Protein AF-A0A2D9T0Y5-F1 (afdb_monomer_lite)

Structure (mmCIF, N/CA/C/O backbone):
data_AF-A0A2D9T0Y5-F1
#
_entry.id   AF-A0A2D9T0Y5-F1
#
loop_
_atom_site.group_PDB
_atom_site.id
_atom_site.type_symbol
_atom_site.label_atom_id
_atom_site.label_alt_id
_atom_site.label_comp_id
_atom_site.label_asym_id
_atom_site.label_entity_id
_atom_site.label_seq_id
_atom_site.pdbx_PDB_ins_code
_atom_site.Cartn_x
_atom_site.Cartn_y
_atom_site.Cartn_z
_atom_site.occupancy
_atom_site.B_iso_or_equiv
_atom_site.auth_seq_id
_atom_site.auth_comp_id
_atom_site.auth_asym_id
_atom_site.auth_atom_id
_atom_site.pdbx_PDB_model_num
ATOM 1 N N . MET A 1 1 ? 13.802 14.127 -59.643 1.00 55.94 1 MET A N 1
ATOM 2 C CA . MET A 1 1 ? 12.695 13.657 -58.767 1.00 55.94 1 MET A CA 1
ATOM 3 C C . MET A 1 1 ? 13.030 12.382 -57.963 1.00 55.94 1 MET A C 1
ATOM 5 O O . MET A 1 1 ? 12.116 11.800 -57.394 1.00 55.94 1 MET A O 1
ATOM 9 N N . SER A 1 2 ? 14.302 11.966 -57.838 1.00 62.28 2 SER A N 1
ATOM 10 C CA . SER A 1 2 ? 14.667 10.660 -57.241 1.00 62.28 2 SER A CA 1
ATOM 11 C C . SER A 1 2 ? 15.053 10.717 -55.747 1.00 62.28 2 SER A C 1
ATOM 13 O O . SER A 1 2 ? 14.721 9.820 -54.982 1.00 62.28 2 SER A O 1
ATOM 15 N N . GLU A 1 3 ? 15.666 11.806 -55.277 1.00 59.91 3 GLU A N 1
ATOM 16 C CA . GLU A 1 3 ? 16.307 11.838 -53.945 1.00 59.91 3 GLU A CA 1
ATOM 17 C C . GLU A 1 3 ? 15.338 12.060 -52.770 1.00 59.91 3 GLU A C 1
ATOM 19 O O . GLU A 1 3 ? 15.536 11.526 -51.682 1.00 59.91 3 GLU A O 1
ATOM 24 N N . ARG A 1 4 ? 14.227 12.779 -52.986 1.00 59.44 4 ARG A N 1
ATOM 25 C CA . ARG A 1 4 ? 13.228 13.039 -51.930 1.00 59.44 4 ARG A CA 1
ATOM 26 C C . ARG A 1 4 ? 12.434 11.793 -51.522 1.00 59.44 4 ARG A C 1
ATOM 28 O O . ARG A 1 4 ? 11.930 11.737 -50.406 1.00 59.44 4 ARG A O 1
ATOM 35 N N . ARG A 1 5 ? 12.321 10.796 -52.409 1.00 63.25 5 ARG A N 1
ATOM 36 C CA . ARG A 1 5 ? 11.612 9.539 -52.116 1.00 63.25 5 ARG A CA 1
ATOM 37 C C . ARG A 1 5 ? 12.454 8.602 -51.250 1.00 63.25 5 ARG A C 1
ATOM 39 O O . ARG A 1 5 ? 11.911 7.983 -50.348 1.00 63.25 5 ARG A O 1
ATOM 46 N N . LEU A 1 6 ? 13.773 8.578 -51.457 1.00 65.88 6 LEU A N 1
ATOM 47 C CA . LEU A 1 6 ? 14.698 7.764 -50.661 1.00 65.88 6 LEU A CA 1
ATOM 48 C C . LEU A 1 6 ? 14.767 8.228 -49.197 1.00 65.88 6 LEU A C 1
ATOM 50 O O . LEU A 1 6 ? 14.724 7.396 -48.295 1.00 65.88 6 LEU A O 1
ATOM 54 N N . PHE A 1 7 ? 14.776 9.543 -48.950 1.00 66.38 7 PHE A N 1
ATOM 55 C CA . PHE A 1 7 ? 14.768 10.086 -47.585 1.00 66.38 7 PHE A CA 1
ATOM 56 C C . PHE A 1 7 ? 13.463 9.805 -46.827 1.00 66.38 7 PHE A C 1
ATOM 58 O O . PHE A 1 7 ? 13.503 9.438 -45.655 1.00 66.38 7 PHE A O 1
ATOM 65 N N . ALA A 1 8 ? 12.308 9.932 -47.489 1.00 66.50 8 ALA A N 1
ATOM 66 C CA . ALA A 1 8 ? 11.016 9.660 -46.860 1.00 66.50 8 ALA A CA 1
ATOM 67 C C . ALA A 1 8 ? 10.860 8.176 -46.480 1.00 66.50 8 ALA A C 1
ATOM 69 O O . ALA A 1 8 ? 10.362 7.864 -45.400 1.00 66.50 8 ALA A O 1
ATOM 70 N N . SER A 1 9 ? 11.335 7.261 -47.333 1.00 66.31 9 SER A N 1
ATOM 71 C CA . SER A 1 9 ? 11.306 5.822 -47.055 1.00 66.31 9 SER A CA 1
ATOM 72 C C . SER A 1 9 ? 12.270 5.413 -45.937 1.00 66.31 9 SER A C 1
ATOM 74 O O . SER A 1 9 ? 11.900 4.592 -45.103 1.00 66.31 9 SER A O 1
ATOM 76 N N . ALA A 1 10 ? 13.467 6.007 -45.869 1.00 66.56 10 ALA A N 1
ATOM 77 C CA . ALA A 1 10 ? 14.418 5.741 -44.788 1.00 66.56 10 ALA A CA 1
ATOM 78 C C . ALA A 1 10 ? 13.901 6.231 -43.422 1.00 66.56 10 ALA A C 1
ATOM 80 O O . ALA A 1 10 ? 14.034 5.524 -42.425 1.00 66.56 10 ALA A O 1
ATOM 81 N N . LEU A 1 11 ? 13.252 7.402 -43.381 1.00 63.25 11 LEU A N 1
ATOM 82 C CA . LEU A 1 11 ? 12.662 7.947 -42.155 1.00 63.25 11 LEU A CA 1
ATOM 83 C C . LEU A 1 11 ? 11.462 7.113 -41.676 1.00 63.25 11 LEU A C 1
ATOM 85 O O . LEU A 1 11 ? 11.346 6.839 -40.485 1.00 63.25 11 LEU A O 1
ATOM 89 N N . ALA A 1 12 ? 10.600 6.663 -42.596 1.00 63.44 12 ALA A N 1
ATOM 90 C CA . ALA A 1 12 ? 9.474 5.789 -42.267 1.00 63.44 12 ALA A CA 1
ATOM 91 C C . ALA A 1 12 ? 9.943 4.427 -41.727 1.00 63.44 12 ALA A C 1
ATOM 93 O O . ALA A 1 12 ? 9.392 3.952 -40.738 1.00 63.44 12 ALA A O 1
ATOM 94 N N . LEU A 1 13 ? 10.996 3.840 -42.314 1.00 59.97 13 LEU A N 1
ATOM 95 C CA . LEU A 1 13 ? 11.571 2.579 -41.838 1.00 59.97 13 LEU A CA 1
ATOM 96 C C . LEU A 1 13 ? 12.194 2.732 -40.437 1.00 59.97 13 LEU A C 1
ATOM 98 O O . LEU A 1 13 ? 11.974 1.886 -39.569 1.00 59.97 13 LEU A O 1
ATOM 102 N N . ALA A 1 14 ? 12.909 3.838 -40.193 1.00 59.47 14 ALA A N 1
ATOM 103 C CA . ALA A 1 14 ? 13.484 4.154 -38.885 1.00 59.47 14 ALA A CA 1
ATOM 104 C C . ALA A 1 14 ? 12.403 4.368 -37.809 1.00 59.47 14 ALA A C 1
ATOM 106 O O . ALA A 1 14 ? 12.555 3.869 -36.695 1.00 59.47 14 ALA A O 1
ATOM 107 N N . LEU A 1 15 ? 11.294 5.037 -38.147 1.00 56.03 15 LEU A N 1
ATOM 108 C CA . LEU A 1 15 ? 10.146 5.218 -37.251 1.00 56.03 15 LEU A CA 1
ATOM 109 C C . LEU A 1 15 ? 9.417 3.896 -36.965 1.00 56.03 15 LEU A C 1
ATOM 111 O O . LEU A 1 15 ? 9.044 3.656 -35.823 1.00 56.03 15 LEU A O 1
ATOM 115 N N . THR A 1 16 ? 9.272 3.001 -37.949 1.00 55.12 16 THR A N 1
ATOM 116 C CA . THR A 1 16 ? 8.667 1.678 -37.708 1.00 55.12 16 THR A CA 1
ATOM 117 C C . THR A 1 16 ? 9.556 0.759 -36.871 1.00 55.12 16 THR A C 1
ATOM 119 O O . THR A 1 16 ? 9.038 0.012 -36.049 1.00 55.12 16 THR A O 1
ATOM 122 N N . LEU A 1 17 ? 10.886 0.842 -37.006 1.00 52.16 17 LEU A N 1
ATOM 123 C CA . LEU A 1 17 ? 11.823 0.075 -36.172 1.00 52.16 17 LEU A CA 1
ATOM 124 C C . LEU A 1 17 ? 11.842 0.556 -34.710 1.00 52.16 17 LEU A C 1
ATOM 126 O O . LEU A 1 17 ? 12.048 -0.261 -33.819 1.00 52.16 17 LEU A O 1
ATOM 130 N N . HIS A 1 18 ? 11.541 1.834 -34.446 1.00 51.34 18 HIS A N 1
ATOM 131 C CA . HIS A 1 18 ? 11.391 2.360 -33.080 1.00 51.34 18 HIS A CA 1
ATOM 132 C C . HIS A 1 18 ? 10.094 1.916 -32.382 1.00 51.34 18 HIS A C 1
ATOM 134 O O . HIS A 1 18 ? 9.982 2.070 -31.170 1.00 51.34 18 HIS A O 1
ATOM 140 N N . CYS A 1 19 ? 9.122 1.356 -33.109 1.00 48.25 19 CYS A N 1
ATOM 141 C CA . CYS A 1 19 ? 7.867 0.871 -32.525 1.00 48.25 19 CYS A CA 1
ATOM 142 C C . CYS A 1 19 ? 7.830 -0.650 -32.300 1.00 48.25 19 CYS A C 1
ATOM 144 O O . CYS A 1 19 ? 6.906 -1.130 -31.652 1.00 48.25 19 CYS A O 1
ATOM 146 N N . VAL A 1 20 ? 8.789 -1.416 -32.840 1.00 44.44 20 VAL A N 1
ATOM 147 C CA . VAL A 1 20 ? 8.737 -2.896 -32.841 1.00 44.44 20 VAL A CA 1
ATOM 148 C C . VAL A 1 20 ? 9.584 -3.532 -31.732 1.00 44.44 20 VAL A C 1
ATOM 150 O O . VAL A 1 20 ? 9.384 -4.697 -31.407 1.00 44.44 20 VAL A O 1
ATOM 153 N N . ALA A 1 21 ? 10.456 -2.775 -31.069 1.00 44.62 21 ALA A N 1
ATOM 154 C CA . ALA A 1 21 ? 11.152 -3.240 -29.872 1.00 44.62 21 ALA A CA 1
ATOM 155 C C . ALA A 1 21 ? 10.387 -2.813 -28.607 1.00 44.62 21 ALA A C 1
ATOM 157 O O . ALA A 1 21 ? 10.870 -2.013 -27.812 1.00 44.62 21 ALA A O 1
ATOM 158 N N . TYR A 1 22 ? 9.167 -3.330 -28.427 1.00 47.03 22 TYR A N 1
ATOM 159 C CA . TYR A 1 22 ? 8.611 -3.456 -27.079 1.00 47.03 22 TYR A CA 1
ATOM 160 C C . TYR A 1 22 ? 9.385 -4.596 -26.416 1.00 47.03 22 TYR A C 1
ATOM 162 O O . TYR A 1 22 ? 9.001 -5.761 -26.515 1.00 47.03 22 TYR A O 1
ATOM 170 N N . GLU A 1 23 ? 10.542 -4.280 -25.832 1.00 54.09 23 GLU A N 1
ATOM 171 C CA . GLU A 1 23 ? 11.152 -5.199 -24.878 1.00 54.09 23 GLU A CA 1
ATOM 172 C C . GLU A 1 23 ? 10.122 -5.394 -23.761 1.00 54.09 23 GLU A C 1
ATOM 174 O O . GLU A 1 23 ? 9.588 -4.391 -23.271 1.00 54.09 23 GLU A O 1
ATOM 179 N N . PRO A 1 24 ? 9.751 -6.639 -23.408 1.00 57.19 24 PRO A N 1
ATOM 180 C CA . PRO A 1 24 ? 8.858 -6.860 -22.282 1.00 57.19 24 PRO A CA 1
ATOM 181 C C . PRO A 1 24 ? 9.501 -6.169 -21.081 1.00 57.19 24 PRO A C 1
ATOM 183 O O . PRO A 1 24 ? 10.584 -6.556 -20.668 1.00 57.19 24 PRO A O 1
ATOM 186 N N . GLY A 1 25 ? 8.904 -5.071 -20.610 1.00 67.06 25 GLY A N 1
ATOM 187 C CA . GLY A 1 25 ? 9.460 -4.314 -19.492 1.00 67.06 25 GLY A CA 1
ATOM 188 C C . GLY A 1 25 ? 9.642 -5.222 -18.278 1.00 67.06 25 GLY A C 1
ATOM 189 O O . GLY A 1 25 ? 8.966 -6.244 -18.169 1.00 67.06 25 GLY A O 1
ATOM 190 N N . ILE A 1 26 ? 10.547 -4.857 -17.369 1.00 77.38 26 ILE A N 1
ATOM 191 C CA . ILE A 1 26 ? 10.662 -5.522 -16.065 1.00 77.38 26 ILE A CA 1
ATOM 192 C C . ILE A 1 26 ? 9.267 -5.532 -15.438 1.00 77.38 26 ILE A C 1
ATOM 194 O O . ILE A 1 26 ? 8.643 -4.481 -15.357 1.00 77.38 26 ILE A O 1
ATOM 198 N N . GLU A 1 27 ? 8.762 -6.697 -15.045 1.00 85.50 27 GLU A N 1
ATOM 199 C CA . GLU A 1 27 ? 7.465 -6.843 -14.386 1.00 85.50 27 GLU A CA 1
ATOM 200 C C . GLU A 1 27 ? 7.707 -7.102 -12.901 1.00 85.50 27 GLU A C 1
ATOM 202 O O . GLU A 1 27 ? 8.370 -8.070 -12.543 1.00 85.50 27 GLU A O 1
ATOM 207 N N . VAL A 1 28 ? 7.179 -6.232 -12.044 1.00 84.06 28 VAL A N 1
ATOM 208 C CA . VAL A 1 28 ? 7.303 -6.325 -10.587 1.00 84.06 28 VAL A CA 1
ATOM 209 C C . VAL A 1 28 ? 5.906 -6.502 -10.009 1.00 84.06 28 VAL A C 1
ATOM 211 O O . VAL A 1 28 ? 5.145 -5.529 -9.962 1.00 84.06 28 VAL A O 1
ATOM 214 N N . PRO A 1 29 ? 5.526 -7.723 -9.600 1.00 88.44 29 PRO A N 1
ATOM 215 C CA . PRO A 1 29 ? 4.318 -7.941 -8.825 1.00 88.44 29 PRO A CA 1
ATOM 216 C C . PRO A 1 29 ? 4.353 -7.116 -7.538 1.00 88.44 29 PRO A C 1
ATOM 218 O O . PRO A 1 29 ? 5.358 -7.093 -6.828 1.00 88.44 29 PRO A O 1
ATOM 221 N N . VAL A 1 30 ? 3.253 -6.434 -7.242 1.00 87.00 30 VAL A N 1
ATOM 222 C CA . VAL A 1 30 ? 3.057 -5.684 -6.009 1.00 87.00 30 VAL A CA 1
ATOM 223 C C . VAL A 1 30 ? 1.743 -6.085 -5.377 1.00 87.00 30 VAL A C 1
ATOM 225 O O . VAL A 1 30 ? 0.686 -5.942 -5.988 1.00 87.00 30 VAL A O 1
ATOM 228 N N . THR A 1 31 ? 1.815 -6.543 -4.135 1.00 90.00 31 THR A N 1
ATOM 229 C CA . THR A 1 31 ? 0.655 -6.959 -3.356 1.00 90.00 31 THR A CA 1
ATOM 230 C C . THR A 1 31 ? 0.459 -5.998 -2.188 1.00 90.00 31 THR A C 1
ATOM 232 O O . THR A 1 31 ? 1.338 -5.876 -1.343 1.00 90.00 31 THR A O 1
ATOM 235 N N . VAL A 1 32 ? -0.691 -5.328 -2.099 1.00 88.50 32 VAL A N 1
ATOM 236 C CA . VAL A 1 32 ? -1.107 -4.569 -0.908 1.00 88.50 32 VAL A CA 1
ATOM 237 C C . VAL A 1 32 ? -2.087 -5.426 -0.126 1.00 88.50 32 VAL A C 1
ATOM 239 O O . VAL A 1 32 ? -3.094 -5.857 -0.679 1.00 88.50 32 VAL A O 1
ATOM 242 N N . THR A 1 33 ? -1.820 -5.689 1.149 1.00 90.25 33 THR A N 1
ATOM 243 C CA . THR A 1 33 ? -2.683 -6.551 1.964 1.00 90.25 33 THR A CA 1
ATOM 244 C C . THR A 1 33 ? -2.891 -5.981 3.357 1.00 90.25 33 THR A C 1
ATOM 246 O O . THR A 1 33 ? -1.963 -5.488 4.005 1.00 90.25 33 THR A O 1
ATOM 249 N N . GLY A 1 34 ? -4.130 -6.075 3.833 1.00 87.00 34 GLY A N 1
ATOM 250 C CA . GLY A 1 34 ? -4.438 -5.877 5.244 1.00 87.00 34 GLY A CA 1
ATOM 251 C C . GLY A 1 34 ? -4.030 -7.103 6.055 1.00 87.00 34 GLY A C 1
ATOM 252 O O . GLY A 1 34 ? -4.166 -8.233 5.588 1.00 87.00 34 GLY A O 1
ATOM 253 N N . VAL A 1 35 ? -3.541 -6.902 7.277 1.00 84.94 35 VAL A N 1
ATOM 254 C CA . VAL A 1 35 ? -3.288 -8.000 8.224 1.00 84.94 35 VAL A CA 1
ATOM 255 C C . VAL A 1 35 ? -4.425 -8.039 9.237 1.00 84.94 35 VAL A C 1
ATOM 257 O O . VAL A 1 35 ? -4.391 -7.257 10.186 1.00 84.94 35 VAL A O 1
ATOM 260 N N . ALA A 1 36 ? -5.422 -8.913 9.024 1.00 76.56 36 ALA A N 1
ATOM 261 C CA . ALA A 1 36 ? -6.615 -9.081 9.874 1.00 76.56 36 ALA A CA 1
ATOM 262 C C . ALA A 1 36 ? -6.260 -9.237 11.371 1.00 76.56 36 ALA A C 1
ATOM 264 O O . ALA A 1 36 ? -5.316 -9.970 11.691 1.00 76.56 36 ALA A O 1
ATOM 265 N N . PRO A 1 37 ? -6.996 -8.622 12.320 1.00 67.69 37 PRO A N 1
ATOM 266 C CA . PRO A 1 37 ? -6.724 -8.811 13.734 1.00 67.69 37 PRO A CA 1
ATOM 267 C C . PRO A 1 37 ? -7.435 -10.088 14.193 1.00 67.69 37 PRO A C 1
ATOM 269 O O . PRO A 1 37 ? -8.615 -10.292 13.925 1.00 67.69 37 PRO A O 1
ATOM 272 N N . THR A 1 38 ? -6.750 -10.968 14.917 1.00 63.62 38 THR A N 1
ATOM 273 C CA . THR A 1 38 ? -7.323 -12.289 15.205 1.00 63.62 38 THR A CA 1
ATOM 274 C C . THR A 1 38 ? -8.578 -12.249 16.081 1.00 63.62 38 THR A C 1
ATOM 276 O O . THR A 1 38 ? -9.478 -13.032 15.809 1.00 63.62 38 THR A O 1
ATOM 279 N N . LEU A 1 39 ? -8.682 -11.386 17.106 1.00 63.78 39 LEU A N 1
ATOM 280 C CA . LEU A 1 39 ? -9.799 -11.431 18.080 1.00 63.78 39 LEU A CA 1
ATOM 281 C C . LEU A 1 39 ? -10.080 -10.094 18.815 1.00 63.78 39 LEU A C 1
ATOM 283 O O . LEU A 1 39 ? -10.750 -10.080 19.845 1.00 63.78 39 LEU A O 1
ATOM 287 N N . GLY A 1 40 ? -9.573 -8.974 18.297 1.00 71.25 40 GLY A N 1
ATOM 288 C CA . GLY A 1 40 ? -9.568 -7.671 18.972 1.00 71.25 40 GLY A CA 1
ATOM 289 C C . GLY A 1 40 ? -8.157 -7.209 19.353 1.00 71.25 40 GLY A C 1
ATOM 290 O O . GLY A 1 40 ? -7.209 -7.995 19.330 1.00 71.25 40 GLY A O 1
ATOM 291 N N . PHE A 1 41 ? -8.008 -5.920 19.636 1.00 71.44 41 PHE A N 1
ATOM 292 C CA . PHE A 1 41 ? -6.754 -5.254 19.989 1.00 71.44 41 PHE A CA 1
ATOM 293 C C . PHE A 1 41 ? -6.981 -4.277 21.146 1.00 71.44 41 PHE A C 1
ATOM 295 O O . PHE A 1 41 ? -8.106 -3.834 21.381 1.00 71.44 41 PHE A O 1
ATOM 302 N N . THR A 1 42 ? -5.919 -3.967 21.885 1.00 73.81 42 THR A N 1
ATOM 303 C CA . THR A 1 42 ? -5.959 -2.967 22.955 1.00 73.81 42 THR A CA 1
ATOM 304 C C . THR A 1 42 ? -5.715 -1.588 22.351 1.00 73.81 42 THR A C 1
ATOM 306 O O . THR A 1 42 ? -4.757 -1.422 21.607 1.00 73.81 42 THR A O 1
ATOM 309 N N . THR A 1 43 ? -6.576 -0.611 22.625 1.00 70.56 43 THR A N 1
ATOM 310 C CA . THR A 1 43 ? -6.376 0.781 22.198 1.00 70.56 43 THR A CA 1
ATOM 311 C C . THR A 1 43 ? -5.314 1.463 23.063 1.00 70.56 43 THR A C 1
ATOM 313 O O . THR A 1 43 ? -4.962 0.968 24.137 1.00 70.56 43 THR A O 1
ATOM 316 N N . ALA A 1 44 ? -4.837 2.637 22.643 1.00 68.19 44 ALA A N 1
ATOM 317 C CA . ALA A 1 44 ? -3.942 3.463 23.458 1.00 68.19 44 ALA A CA 1
ATOM 318 C C . ALA A 1 44 ? -4.503 3.778 24.866 1.00 68.19 44 ALA A C 1
ATOM 320 O O . ALA A 1 44 ? -3.737 3.881 25.822 1.00 68.19 44 ALA A O 1
ATOM 321 N N . ASP A 1 45 ? -5.832 3.849 25.011 1.00 69.62 45 ASP A N 1
ATOM 322 C CA . ASP A 1 45 ? -6.524 4.100 26.284 1.00 69.62 45 ASP A CA 1
ATOM 323 C C . ASP A 1 45 ? -6.632 2.854 27.189 1.00 69.62 45 ASP A C 1
ATOM 325 O O . ASP A 1 45 ? -7.093 2.939 28.328 1.00 69.62 45 ASP A O 1
ATOM 329 N N . GLY A 1 46 ? -6.189 1.687 26.710 1.00 74.81 46 GLY A N 1
ATOM 330 C CA . GLY A 1 46 ? -6.253 0.416 27.437 1.00 74.81 46 GLY A CA 1
ATOM 331 C C . GLY A 1 46 ? -7.550 -0.373 27.233 1.00 74.81 46 GLY A C 1
ATOM 332 O O . GLY A 1 46 ? -7.693 -1.459 27.800 1.00 74.81 46 GLY A O 1
ATOM 333 N N . ASP A 1 47 ? -8.472 0.124 26.407 1.00 76.38 47 ASP A N 1
ATOM 334 C CA . ASP A 1 47 ? -9.722 -0.565 26.090 1.00 76.38 47 ASP A CA 1
ATOM 335 C C . ASP A 1 47 ? -9.496 -1.705 25.097 1.00 76.38 47 ASP A C 1
ATOM 337 O O . ASP A 1 47 ? -8.618 -1.642 24.241 1.00 76.38 47 ASP A O 1
ATOM 341 N N . THR A 1 48 ? -10.319 -2.755 25.161 1.00 77.31 48 THR A N 1
ATOM 342 C CA . THR A 1 48 ? -10.322 -3.793 24.119 1.00 77.31 48 THR A CA 1
ATOM 343 C C . THR A 1 48 ? -11.317 -3.415 23.028 1.00 77.31 48 THR A C 1
ATOM 345 O O . THR A 1 48 ? -12.499 -3.212 23.299 1.00 77.31 48 THR A O 1
ATOM 348 N N . ALA A 1 49 ? -10.858 -3.354 21.783 1.00 74.19 49 ALA A N 1
ATOM 349 C CA . ALA A 1 49 ? -11.665 -3.038 20.613 1.00 74.19 49 ALA A CA 1
ATOM 350 C C . ALA A 1 49 ? -11.564 -4.134 19.548 1.00 74.19 49 ALA A C 1
ATOM 352 O O . ALA A 1 49 ? -10.587 -4.871 19.465 1.00 74.19 49 ALA A O 1
ATOM 353 N N . SER A 1 50 ? -12.587 -4.237 18.709 1.00 76.19 50 SER A N 1
ATOM 354 C CA . SER A 1 50 ? -12.604 -5.052 17.497 1.00 76.19 50 SER A CA 1
ATOM 355 C C . SER A 1 50 ? -12.983 -4.171 16.316 1.00 76.19 50 SER A C 1
ATOM 357 O O . SER A 1 50 ? -13.848 -3.299 16.426 1.00 76.19 50 SER A O 1
ATOM 359 N N . LEU A 1 51 ? -12.324 -4.386 15.183 1.00 73.25 51 LEU A N 1
ATOM 360 C CA . LEU A 1 51 ? -12.629 -3.678 13.949 1.00 73.25 51 LEU A CA 1
ATOM 361 C C . LEU A 1 51 ? -13.628 -4.512 13.152 1.00 73.25 51 LEU A C 1
ATOM 363 O O . LEU A 1 51 ? -13.334 -5.650 12.800 1.00 73.25 51 LEU A O 1
ATOM 367 N N . GLN A 1 52 ? -14.808 -3.958 12.895 1.00 74.25 52 GLN A N 1
ATOM 368 C CA . GLN A 1 52 ? -15.834 -4.598 12.070 1.00 74.25 52 GLN A CA 1
ATOM 369 C C . GLN A 1 52 ? -15.569 -4.330 10.585 1.00 74.25 52 GLN A C 1
ATOM 371 O O . GLN A 1 52 ? -15.690 -5.225 9.757 1.00 74.25 52 GLN A O 1
ATOM 376 N N . SER A 1 53 ? -15.176 -3.099 10.250 1.00 74.94 53 SER A N 1
ATOM 377 C CA . SER A 1 53 ? -14.831 -2.697 8.883 1.00 74.94 53 SER A CA 1
ATOM 378 C C . SER A 1 53 ? -13.834 -1.546 8.914 1.00 74.94 53 SER A C 1
ATOM 380 O O . SER A 1 53 ? -14.031 -0.570 9.648 1.00 74.94 53 SER A O 1
ATOM 382 N N . ALA A 1 54 ? -12.798 -1.631 8.082 1.00 79.00 54 ALA A N 1
ATOM 383 C CA . ALA A 1 54 ? -11.884 -0.527 7.815 1.00 79.00 54 ALA A CA 1
ATOM 384 C C . ALA A 1 54 ? -11.466 -0.529 6.352 1.00 79.00 54 ALA A C 1
ATOM 386 O O . ALA A 1 54 ? -10.541 -1.223 5.936 1.00 79.00 54 ALA A O 1
ATOM 387 N N . MET A 1 55 ? -12.166 0.302 5.586 1.00 84.94 55 MET A N 1
ATOM 388 C CA . MET A 1 55 ? -12.004 0.376 4.146 1.00 84.94 55 MET A CA 1
ATOM 389 C C . MET A 1 55 ? -10.867 1.314 3.759 1.00 84.94 55 MET A C 1
ATOM 391 O O . MET A 1 55 ? -10.970 2.529 3.942 1.00 84.94 55 MET A O 1
ATOM 395 N N . VAL A 1 56 ? -9.818 0.761 3.159 1.00 84.06 56 VAL A N 1
ATOM 396 C CA . VAL A 1 56 ? -8.755 1.521 2.493 1.00 84.06 56 VAL A CA 1
ATOM 397 C C . VAL A 1 56 ? -9.044 1.551 1.006 1.00 84.06 56 VAL A C 1
ATOM 399 O O . VAL A 1 56 ? -9.283 0.505 0.416 1.00 84.06 56 VAL A O 1
ATOM 402 N N . ARG A 1 57 ? -9.018 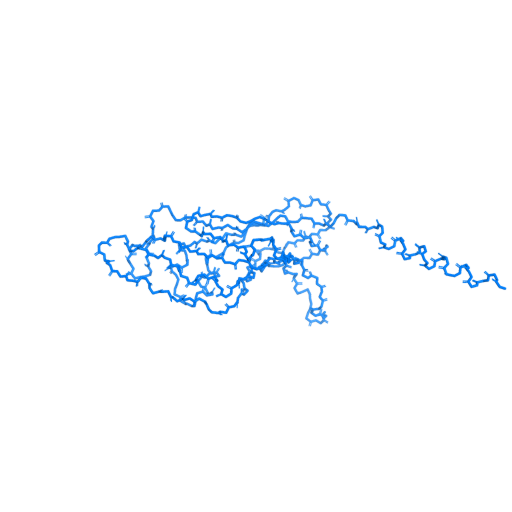2.731 0.386 1.00 86.44 57 ARG A N 1
ATOM 403 C CA . ARG A 1 57 ? -9.229 2.875 -1.056 1.00 86.44 57 ARG A CA 1
ATOM 404 C C . ARG A 1 57 ? -7.932 3.299 -1.728 1.00 86.44 57 ARG A C 1
ATOM 406 O O . ARG A 1 57 ? -7.523 4.448 -1.586 1.00 86.44 57 ARG A O 1
ATOM 413 N N . VAL A 1 58 ? -7.309 2.377 -2.450 1.00 85.50 58 VAL A N 1
ATOM 414 C CA . VAL A 1 58 ? -6.067 2.593 -3.194 1.00 85.50 58 VAL A CA 1
ATOM 415 C C . VAL A 1 58 ? -6.401 3.110 -4.592 1.00 85.50 58 VAL A C 1
ATOM 417 O O . VAL A 1 58 ? -7.148 2.482 -5.340 1.00 85.50 58 VAL A O 1
ATOM 420 N N . GLU A 1 59 ? -5.856 4.272 -4.937 1.00 84.56 59 GLU A N 1
ATOM 421 C CA . GLU A 1 59 ? -5.977 4.887 -6.263 1.00 84.56 59 GLU A CA 1
ATOM 422 C C . GLU A 1 59 ? -4.853 4.452 -7.204 1.00 84.56 59 GLU A C 1
ATOM 424 O O . GLU A 1 59 ? -5.061 4.344 -8.410 1.00 84.56 59 GLU A O 1
ATOM 429 N N . ALA A 1 60 ? -3.649 4.243 -6.669 1.00 84.81 60 ALA A N 1
ATOM 430 C CA . ALA A 1 60 ? -2.489 3.820 -7.442 1.00 84.81 60 ALA A CA 1
ATOM 431 C C . ALA A 1 60 ? -1.377 3.290 -6.530 1.00 84.81 60 ALA A C 1
ATOM 433 O O . ALA A 1 60 ? -1.308 3.627 -5.346 1.00 84.81 60 ALA A O 1
ATOM 434 N N . VAL A 1 61 ? -0.461 2.524 -7.122 1.00 86.00 61 VAL A N 1
ATOM 435 C CA . VAL A 1 61 ? 0.801 2.125 -6.492 1.00 86.00 61 VAL A CA 1
ATOM 436 C C . VAL A 1 61 ? 1.962 2.496 -7.415 1.00 86.00 61 VAL A C 1
ATOM 438 O O . VAL A 1 61 ? 1.900 2.324 -8.636 1.00 86.00 61 VAL A O 1
ATOM 441 N N . GLU A 1 62 ? 3.019 3.050 -6.836 1.00 88.69 62 GLU A N 1
ATOM 442 C CA . GLU A 1 62 ? 4.177 3.575 -7.556 1.00 88.69 62 GLU A CA 1
ATOM 443 C C . GLU A 1 62 ? 5.480 3.071 -6.930 1.00 88.69 62 GLU A C 1
ATOM 445 O O . GLU A 1 62 ? 5.628 3.090 -5.712 1.00 88.69 62 GLU A O 1
ATOM 450 N N . LEU A 1 63 ? 6.466 2.698 -7.752 1.00 87.75 63 LEU A N 1
ATOM 451 C CA . LEU A 1 63 ? 7.858 2.617 -7.305 1.00 87.75 63 LEU A CA 1
ATOM 452 C C . LEU A 1 63 ? 8.539 3.965 -7.527 1.00 87.75 63 LEU A C 1
ATOM 454 O O . LEU A 1 63 ? 8.665 4.461 -8.659 1.00 87.75 63 LEU A O 1
ATOM 458 N N . ARG A 1 64 ? 9.035 4.530 -6.429 1.00 87.12 64 ARG A N 1
ATOM 459 C CA . ARG A 1 64 ? 9.772 5.788 -6.402 1.00 87.12 64 ARG A CA 1
ATOM 460 C C . ARG A 1 64 ? 11.248 5.509 -6.645 1.00 87.12 64 ARG A C 1
ATOM 462 O O . ARG A 1 64 ? 11.908 4.834 -5.852 1.00 87.12 64 ARG A O 1
ATOM 469 N N . ARG A 1 65 ? 11.780 6.046 -7.744 1.00 84.88 65 ARG A N 1
ATOM 470 C CA . ARG A 1 65 ? 13.220 5.992 -8.014 1.00 84.88 65 ARG A CA 1
ATOM 471 C C . ARG A 1 65 ? 14.013 6.721 -6.944 1.00 84.88 65 ARG A C 1
ATOM 473 O O . ARG A 1 65 ? 13.579 7.755 -6.435 1.00 84.88 65 ARG A O 1
ATOM 480 N N . CYS A 1 66 ? 15.199 6.204 -6.656 1.00 84.81 66 CYS A N 1
ATOM 481 C CA . CYS A 1 66 ? 16.162 6.889 -5.814 1.00 84.81 66 CYS A CA 1
ATOM 482 C C . CYS A 1 66 ? 16.546 8.234 -6.445 1.00 84.81 66 CYS A C 1
ATOM 484 O O . CYS A 1 66 ? 16.824 8.322 -7.643 1.00 84.81 66 CYS A O 1
ATOM 486 N N . ALA A 1 67 ? 16.573 9.298 -5.642 1.00 74.44 67 ALA A N 1
ATOM 487 C CA . ALA A 1 67 ? 17.081 10.590 -6.085 1.00 74.44 67 ALA A CA 1
ATOM 488 C C . ALA A 1 67 ? 18.612 10.507 -6.184 1.00 74.44 67 ALA A C 1
ATOM 490 O O . ALA A 1 67 ? 19.317 10.784 -5.218 1.00 74.44 67 ALA A O 1
ATOM 491 N N . THR A 1 68 ? 19.141 10.081 -7.330 1.00 63.19 68 THR A N 1
ATOM 492 C CA . THR A 1 68 ? 20.574 9.777 -7.455 1.00 63.19 68 THR A CA 1
ATOM 493 C C . THR A 1 68 ? 21.483 11.008 -7.505 1.00 63.19 68 THR A C 1
ATOM 495 O O . THR A 1 68 ? 22.678 10.864 -7.276 1.00 63.19 68 THR A O 1
ATOM 498 N N . VAL A 1 69 ? 20.983 12.235 -7.715 1.00 50.44 69 VAL A N 1
ATOM 499 C CA . VAL A 1 69 ? 21.804 13.459 -7.588 1.00 50.44 69 VAL A CA 1
ATOM 500 C C . VAL A 1 69 ? 20.953 14.731 -7.499 1.00 50.44 69 VAL A C 1
ATOM 502 O O . VAL A 1 69 ? 19.982 14.887 -8.233 1.00 50.44 69 VAL A O 1
ATOM 505 N N . SER A 1 70 ? 21.360 15.691 -6.660 1.00 52.34 70 SER A N 1
ATOM 506 C CA . SER A 1 70 ? 20.657 16.966 -6.402 1.00 52.34 70 SER A CA 1
ATOM 507 C C . SER A 1 70 ? 20.522 17.915 -7.605 1.00 52.34 70 SER A C 1
ATOM 509 O O . SER A 1 70 ? 19.781 18.893 -7.526 1.00 52.34 70 SER A O 1
ATOM 511 N N . TRP A 1 71 ? 21.224 17.645 -8.709 1.00 51.72 71 TRP A N 1
ATOM 512 C CA . TRP A 1 71 ? 21.227 18.463 -9.928 1.00 51.72 71 TRP A CA 1
ATOM 513 C C . TRP A 1 71 ? 20.567 17.779 -11.133 1.00 51.72 71 TRP A C 1
ATOM 515 O O . TRP A 1 71 ? 20.392 18.421 -12.170 1.00 51.72 71 TRP A O 1
ATOM 525 N N . ALA A 1 72 ? 20.181 16.504 -11.016 1.00 45.50 72 ALA A N 1
ATOM 526 C CA . ALA A 1 72 ? 19.394 15.852 -12.052 1.00 45.50 72 ALA A CA 1
ATOM 527 C C . ALA A 1 72 ? 17.963 16.422 -12.015 1.00 45.50 72 ALA A C 1
ATOM 529 O O . ALA A 1 72 ? 17.381 16.549 -10.931 1.00 45.50 72 ALA A O 1
ATOM 530 N N . PRO A 1 73 ? 17.377 16.809 -13.162 1.00 44.03 73 PRO A N 1
ATOM 531 C CA . PRO A 1 73 ? 16.003 17.291 -13.185 1.00 44.03 73 PRO A CA 1
ATOM 532 C C . PRO A 1 73 ? 15.083 16.224 -12.577 1.00 44.03 73 PRO A C 1
ATOM 534 O O . PRO A 1 73 ? 15.211 15.047 -12.897 1.00 44.03 73 PRO A O 1
ATOM 537 N N . ARG A 1 74 ? 14.122 16.638 -11.733 1.00 51.31 74 ARG A N 1
ATOM 538 C CA . ARG A 1 74 ? 13.074 15.791 -11.104 1.00 51.31 74 ARG A CA 1
ATOM 539 C C . ARG A 1 74 ? 12.150 15.069 -12.110 1.00 51.31 74 ARG A C 1
ATOM 541 O O . ARG A 1 74 ? 11.068 14.613 -11.756 1.00 51.31 74 ARG A O 1
ATOM 548 N N . TRP A 1 75 ? 12.525 15.038 -13.381 1.00 46.97 75 TRP A N 1
ATOM 549 C CA . TRP A 1 75 ? 11.721 14.559 -14.483 1.00 46.97 75 TRP A CA 1
ATOM 550 C C . TRP A 1 75 ? 12.139 13.134 -14.812 1.00 46.97 75 TRP A C 1
ATOM 552 O O . TRP A 1 75 ? 13.157 12.903 -15.454 1.00 46.97 75 TRP A O 1
ATOM 562 N N . GLY A 1 76 ? 11.280 12.202 -14.410 1.00 48.81 76 GLY A N 1
ATOM 563 C CA . GLY A 1 76 ? 11.034 11.000 -15.190 1.00 48.81 76 GLY A CA 1
ATOM 564 C C . GLY A 1 76 ? 11.902 9.811 -14.829 1.00 48.81 76 GLY A C 1
ATOM 565 O O . GLY A 1 76 ? 12.959 9.601 -15.413 1.00 48.81 76 GLY A O 1
ATOM 566 N N . SER A 1 77 ? 11.383 8.970 -13.937 1.00 50.34 77 SER A N 1
ATOM 567 C CA . SER A 1 77 ? 11.061 7.568 -14.269 1.00 50.34 77 SER A CA 1
ATOM 568 C C . SER A 1 77 ? 10.420 6.884 -13.059 1.00 50.34 77 SER A C 1
ATOM 570 O O . SER A 1 77 ? 10.923 5.905 -12.516 1.00 50.34 77 SER A O 1
ATOM 572 N N . THR A 1 78 ? 9.295 7.428 -12.598 1.00 56.00 78 THR A N 1
ATOM 573 C CA . THR A 1 78 ? 8.431 6.702 -11.667 1.00 56.00 78 THR A CA 1
ATOM 574 C C . THR A 1 78 ? 7.830 5.518 -12.419 1.00 56.00 78 THR A C 1
ATOM 576 O O . THR A 1 78 ? 7.319 5.670 -13.530 1.00 56.00 78 THR A O 1
ATOM 579 N N . ALA A 1 79 ? 7.946 4.318 -11.854 1.00 58.53 79 ALA A N 1
ATOM 580 C CA . ALA A 1 79 ? 7.201 3.179 -12.364 1.00 58.53 79 ALA A CA 1
ATOM 581 C C . ALA A 1 79 ? 5.852 3.209 -11.667 1.00 58.53 79 ALA A C 1
ATOM 583 O O . ALA A 1 79 ? 5.734 2.812 -10.511 1.00 58.53 79 ALA A O 1
ATOM 584 N N . ARG A 1 80 ? 4.862 3.784 -12.338 1.00 63.19 80 ARG A N 1
ATOM 585 C CA . ARG A 1 80 ? 3.538 3.988 -11.765 1.00 63.19 80 ARG A CA 1
ATOM 586 C C . ARG A 1 80 ? 2.566 3.046 -12.443 1.00 63.19 80 ARG A C 1
ATOM 588 O O . ARG A 1 80 ? 2.368 3.163 -13.652 1.00 63.19 80 ARG A O 1
ATOM 595 N N . ALA A 1 81 ? 1.945 2.145 -11.687 1.00 57.53 81 ALA A N 1
ATOM 596 C CA . ALA A 1 81 ? 0.688 1.584 -12.152 1.00 57.53 81 ALA A CA 1
ATOM 597 C C . ALA A 1 81 ? -0.396 2.581 -11.782 1.00 57.53 81 ALA A C 1
ATOM 599 O O . ALA A 1 81 ? -0.819 2.703 -10.633 1.00 57.53 81 ALA A O 1
ATOM 600 N N . HIS A 1 82 ? -0.817 3.326 -12.794 1.00 52.78 82 HIS A N 1
ATOM 601 C CA . HIS A 1 82 ? -2.162 3.850 -12.813 1.00 52.78 82 HIS A CA 1
ATOM 602 C C . HIS A 1 82 ? -3.048 2.737 -13.339 1.00 52.78 82 HIS A C 1
ATOM 604 O O . HIS A 1 82 ? -3.048 2.475 -14.542 1.00 52.78 82 HIS A O 1
ATOM 610 N N . THR A 1 83 ? -3.839 2.114 -12.481 1.00 48.09 83 THR A N 1
ATOM 611 C CA . THR A 1 83 ? -5.070 1.529 -12.987 1.00 48.09 83 THR A CA 1
ATOM 612 C C . THR A 1 83 ? -6.070 2.665 -12.949 1.00 48.09 83 THR A C 1
ATOM 614 O O . THR A 1 83 ? -6.668 3.019 -11.938 1.00 48.09 83 THR A O 1
ATOM 617 N N . THR A 1 84 ? -6.166 3.371 -14.072 1.00 40.94 84 THR A N 1
ATOM 618 C CA . THR A 1 84 ? -7.299 4.258 -14.294 1.00 40.94 84 THR A CA 1
ATOM 619 C C . THR A 1 84 ? -8.525 3.366 -14.310 1.00 40.94 84 THR A C 1
ATOM 621 O O . THR A 1 84 ? -8.876 2.878 -15.378 1.00 40.94 84 THR A O 1
ATOM 624 N N . THR A 1 85 ? -9.130 3.125 -13.144 1.00 40.53 85 THR A N 1
ATOM 625 C CA . THR A 1 85 ? -10.387 2.391 -12.982 1.00 40.53 85 THR A CA 1
ATOM 626 C C . THR A 1 85 ? -10.388 1.035 -13.690 1.00 40.53 85 THR A C 1
ATOM 628 O O . THR A 1 85 ? -10.630 0.948 -14.895 1.00 40.53 85 THR A O 1
ATOM 631 N N . ASP A 1 86 ? -10.276 -0.065 -12.944 1.00 42.44 86 ASP A N 1
ATOM 632 C CA . ASP A 1 86 ? -11.053 -1.212 -13.410 1.00 42.44 86 ASP A CA 1
ATOM 633 C C . ASP A 1 86 ? -12.541 -0.791 -13.483 1.00 42.44 86 ASP A C 1
ATOM 635 O O . ASP A 1 86 ? -12.950 0.247 -12.945 1.00 42.44 86 ASP A O 1
ATOM 639 N N . ALA A 1 87 ? -13.367 -1.553 -14.195 1.00 39.22 87 ALA A N 1
ATOM 640 C CA . ALA A 1 87 ? -14.775 -1.205 -14.394 1.00 39.22 87 ALA A CA 1
ATOM 641 C C . ALA A 1 87 ? -15.589 -1.034 -13.082 1.00 39.22 87 ALA A C 1
ATOM 643 O O . ALA A 1 87 ? -16.764 -0.673 -13.156 1.00 39.22 87 ALA A O 1
ATOM 644 N N . ASN A 1 88 ? -14.993 -1.267 -11.904 1.00 41.19 88 ASN A N 1
ATOM 645 C CA . ASN A 1 88 ? -15.630 -1.268 -10.592 1.00 41.19 88 ASN A CA 1
ATOM 646 C C . ASN A 1 88 ? -15.233 -0.084 -9.679 1.00 41.19 88 ASN A C 1
ATOM 648 O O . ASN A 1 88 ? -15.748 0.002 -8.563 1.00 41.19 88 ASN A O 1
ATOM 652 N N . GLY A 1 89 ? -14.395 0.861 -10.127 1.00 50.59 89 GLY A N 1
ATOM 653 C CA . GLY A 1 89 ? -14.029 2.052 -9.339 1.00 50.59 89 GLY A CA 1
ATOM 654 C C . GLY A 1 89 ? -12.724 1.903 -8.533 1.00 50.59 89 GLY A C 1
ATOM 655 O O . GLY A 1 89 ? -11.920 1.029 -8.843 1.00 50.59 89 GLY A O 1
ATOM 656 N N . PRO A 1 90 ? -12.447 2.780 -7.542 1.00 60.72 90 PRO A N 1
ATOM 657 C CA . PRO A 1 90 ? -11.216 2.716 -6.748 1.00 60.72 90 PRO A CA 1
ATOM 658 C C . PRO A 1 90 ? -11.130 1.407 -5.959 1.00 60.72 90 PRO A C 1
ATOM 660 O O . PRO A 1 90 ? -12.118 0.977 -5.354 1.00 60.72 90 PRO A O 1
ATOM 663 N N . TRP A 1 91 ? -9.937 0.815 -5.923 1.00 77.56 91 TRP A N 1
ATOM 664 C CA . TRP A 1 91 ? -9.690 -0.463 -5.270 1.00 77.56 91 TRP A CA 1
ATOM 665 C C . TRP A 1 91 ? -9.860 -0.357 -3.763 1.00 77.56 91 TRP A C 1
ATOM 667 O O . TRP A 1 91 ? -9.131 0.380 -3.107 1.00 77.56 91 TRP A O 1
ATOM 677 N N . ALA A 1 92 ? -10.821 -1.085 -3.208 1.00 81.62 92 ALA A N 1
ATOM 678 C CA . ALA A 1 92 ? -11.096 -1.083 -1.780 1.00 81.62 92 ALA A CA 1
ATOM 679 C C . ALA A 1 92 ? -10.537 -2.356 -1.126 1.00 81.62 92 ALA A C 1
ATOM 681 O O . ALA A 1 92 ? -10.793 -3.449 -1.621 1.00 81.62 92 ALA A O 1
ATOM 682 N N . LEU A 1 93 ? -9.813 -2.213 -0.014 1.00 84.06 93 LEU A N 1
ATOM 683 C CA . LEU A 1 93 ? -9.422 -3.315 0.867 1.00 84.06 93 LEU A CA 1
ATOM 684 C C . LEU A 1 93 ? -10.148 -3.176 2.189 1.00 84.06 93 LEU A C 1
ATOM 686 O O . LEU A 1 93 ? -10.061 -2.108 2.809 1.00 84.06 93 LEU A O 1
ATOM 690 N N . ASP A 1 94 ? -10.811 -4.235 2.643 1.00 86.06 94 ASP A N 1
ATOM 691 C CA . ASP A 1 94 ? -11.252 -4.297 4.027 1.00 86.06 94 ASP A CA 1
ATOM 692 C C . ASP A 1 94 ? -10.149 -4.886 4.894 1.00 86.06 94 ASP A C 1
ATOM 694 O O . ASP A 1 94 ? -9.848 -6.085 4.866 1.00 86.06 94 ASP A O 1
ATOM 698 N N . LEU A 1 95 ? -9.520 -4.012 5.679 1.00 82.31 95 LEU A N 1
ATOM 699 C CA . LEU A 1 95 ? -8.445 -4.428 6.566 1.00 82.31 95 LEU A CA 1
ATOM 700 C C . LEU A 1 95 ? -8.950 -5.408 7.633 1.00 82.31 95 LEU A C 1
ATOM 702 O O . LEU A 1 95 ? -8.165 -6.249 8.070 1.00 82.31 95 LEU A O 1
ATOM 706 N N . SER A 1 96 ? -10.234 -5.366 8.020 1.00 78.75 96 SER A N 1
ATOM 707 C CA . SER A 1 96 ? -10.777 -6.285 9.034 1.00 78.75 96 SER A CA 1
ATOM 708 C C . SER A 1 96 ? -10.781 -7.745 8.563 1.00 78.75 96 SER A C 1
ATOM 710 O O . SER A 1 96 ? -10.601 -8.651 9.376 1.00 78.75 96 SER A O 1
ATOM 712 N N . HIS A 1 97 ? -10.898 -7.972 7.252 1.00 81.50 97 HIS A N 1
ATOM 713 C CA . HIS A 1 97 ? -10.928 -9.299 6.633 1.00 81.50 97 HIS A CA 1
ATOM 714 C C . HIS A 1 97 ? -9.563 -9.752 6.098 1.00 81.50 97 HIS A C 1
ATOM 716 O O . HIS A 1 97 ? -9.398 -10.916 5.731 1.00 81.50 97 HIS A O 1
ATOM 722 N N . GLY A 1 98 ? -8.569 -8.861 6.101 1.00 82.00 98 GLY A N 1
ATOM 723 C CA . GLY A 1 98 ? -7.248 -9.146 5.547 1.00 82.00 98 GLY A CA 1
ATOM 724 C C . GLY A 1 98 ? -7.263 -9.242 4.023 1.00 82.00 98 GLY A C 1
ATOM 725 O O . GLY A 1 98 ? -6.547 -10.063 3.449 1.00 82.00 98 GLY A O 1
ATOM 726 N N . ASP A 1 99 ? -8.104 -8.430 3.377 1.00 87.69 99 ASP A N 1
ATOM 727 C CA . ASP A 1 99 ? -8.186 -8.370 1.922 1.00 87.69 99 ASP A CA 1
ATOM 728 C C . ASP A 1 99 ? -6.829 -8.032 1.297 1.00 87.69 99 ASP A C 1
ATOM 730 O O . ASP A 1 99 ? -5.996 -7.326 1.882 1.00 87.69 99 ASP A O 1
ATOM 734 N N . ARG A 1 100 ? -6.639 -8.511 0.064 1.00 87.31 100 ARG A N 1
ATOM 735 C CA . ARG A 1 100 ? -5.434 -8.283 -0.733 1.00 87.31 100 ARG A CA 1
ATOM 736 C C . ARG A 1 100 ? -5.769 -7.714 -2.105 1.00 87.31 100 ARG A C 1
ATOM 738 O O . ARG A 1 100 ? -6.715 -8.156 -2.756 1.00 87.31 100 ARG A O 1
ATOM 745 N N . LEU A 1 101 ? -4.922 -6.809 -2.567 1.00 86.00 101 LEU A N 1
ATOM 746 C CA . LEU A 1 101 ? -4.851 -6.333 -3.942 1.00 86.00 101 LEU A CA 1
ATOM 747 C C . LEU A 1 101 ? -3.501 -6.734 -4.508 1.00 86.00 101 LEU A C 1
ATOM 749 O O . LEU A 1 101 ? -2.496 -6.583 -3.824 1.00 86.00 101 LEU A O 1
ATOM 753 N N . ALA A 1 102 ? -3.475 -7.219 -5.741 1.00 84.94 102 ALA A N 1
ATOM 754 C CA . ALA A 1 102 ? -2.246 -7.563 -6.439 1.00 84.94 102 ALA A CA 1
ATOM 755 C C . ALA A 1 102 ? -2.241 -6.877 -7.801 1.00 84.94 102 ALA A C 1
ATOM 757 O O . ALA A 1 102 ? -3.249 -6.920 -8.503 1.00 84.94 102 ALA A O 1
ATOM 758 N N . GLU A 1 103 ? -1.110 -6.282 -8.160 1.00 82.94 103 GLU A N 1
ATOM 759 C CA . GLU A 1 103 ? -0.901 -5.598 -9.432 1.00 82.94 103 GLU A CA 1
ATOM 760 C C . GLU A 1 103 ? 0.507 -5.871 -9.962 1.00 82.94 103 GLU A C 1
ATOM 762 O O . GLU A 1 103 ? 1.372 -6.340 -9.229 1.00 82.94 103 GLU A O 1
ATOM 767 N N . VAL A 1 104 ? 0.761 -5.583 -11.237 1.00 84.19 104 VAL A N 1
ATOM 768 C CA . VAL A 1 104 ? 2.098 -5.689 -11.832 1.00 84.19 104 VAL A CA 1
ATOM 769 C C . VAL A 1 104 ? 2.576 -4.312 -12.274 1.00 84.19 104 VAL A C 1
ATOM 771 O O . VAL A 1 104 ? 2.019 -3.699 -13.187 1.00 84.19 104 VAL A O 1
ATOM 774 N N . LEU A 1 105 ? 3.651 -3.835 -11.652 1.00 83.50 105 LEU A N 1
ATOM 775 C CA . LEU A 1 105 ? 4.345 -2.620 -12.061 1.00 83.50 105 LEU A CA 1
ATOM 776 C C . LEU A 1 105 ? 5.336 -2.931 -13.177 1.00 83.50 105 LEU A C 1
ATOM 778 O O . LEU A 1 105 ? 5.931 -4.003 -13.209 1.00 83.50 105 LEU A O 1
ATOM 782 N N . ARG A 1 106 ? 5.539 -1.968 -14.081 1.00 82.62 106 ARG A N 1
ATOM 783 C CA . ARG A 1 106 ? 6.484 -2.100 -15.198 1.00 82.62 106 ARG A CA 1
ATOM 784 C C . ARG A 1 106 ? 7.604 -1.057 -15.134 1.00 82.62 106 ARG A C 1
ATOM 786 O O . ARG A 1 106 ? 7.564 -0.095 -15.906 1.00 82.62 106 ARG A O 1
ATOM 793 N N . PRO A 1 107 ? 8.546 -1.146 -14.173 1.00 80.81 107 PRO A N 1
ATOM 794 C CA . PRO A 1 107 ? 9.648 -0.199 -14.081 1.00 80.81 107 PRO A CA 1
ATOM 795 C C . PRO A 1 107 ? 10.607 -0.274 -15.265 1.00 80.81 107 PRO A C 1
ATOM 797 O O . PRO A 1 107 ? 10.867 -1.321 -15.846 1.00 80.81 107 PRO A O 1
ATOM 800 N N . VAL A 1 108 ? 11.186 0.880 -15.584 1.00 79.19 108 VAL A N 1
ATOM 801 C CA . VAL A 1 108 ? 12.394 0.958 -16.408 1.00 79.19 108 VAL A CA 1
ATOM 802 C C . VAL A 1 108 ? 13.628 0.598 -15.565 1.00 79.19 108 VAL A C 1
ATOM 804 O O . VAL A 1 108 ? 13.628 0.896 -14.365 1.00 79.19 108 VAL A O 1
ATOM 807 N N . PRO A 1 109 ? 14.707 0.055 -16.161 1.00 82.25 109 PRO A N 1
ATOM 808 C CA . PRO A 1 109 ? 15.906 -0.340 -15.417 1.00 82.25 109 PRO A CA 1
ATOM 809 C C . PRO A 1 109 ? 16.516 0.800 -14.591 1.00 82.25 109 PRO A C 1
ATOM 811 O O . PRO A 1 109 ? 16.751 1.892 -15.123 1.00 82.25 109 PRO A O 1
ATOM 814 N N . GLY A 1 110 ? 16.746 0.577 -13.296 1.00 82.69 110 GLY A N 1
ATOM 815 C CA . GLY A 1 110 ? 17.276 1.574 -12.361 1.00 82.69 110 GLY A CA 1
ATOM 816 C C . GLY A 1 110 ? 17.049 1.228 -10.887 1.00 82.69 110 GLY A C 1
ATOM 817 O O . GLY A 1 110 ? 16.542 0.158 -10.565 1.00 82.69 110 GLY A O 1
ATOM 818 N N . GLU A 1 111 ? 17.418 2.159 -10.002 1.00 85.88 111 GLU A N 1
ATOM 819 C CA . GLU A 1 111 ? 17.312 2.003 -8.545 1.00 85.88 111 GLU A CA 1
ATOM 820 C C . GLU A 1 111 ? 16.057 2.674 -7.972 1.00 85.88 111 GLU A C 1
ATOM 822 O O . GLU A 1 111 ? 15.751 3.837 -8.271 1.00 85.88 111 GLU A O 1
ATOM 827 N N . TYR A 1 112 ? 15.359 1.955 -7.097 1.00 87.44 112 TYR A N 1
ATOM 828 C CA . TYR A 1 112 ? 14.116 2.366 -6.458 1.00 87.44 112 TYR A CA 1
ATOM 829 C C . TYR A 1 112 ? 14.245 2.323 -4.940 1.00 87.44 112 TYR A C 1
ATOM 831 O O . TYR A 1 112 ? 14.718 1.348 -4.368 1.00 87.44 112 TYR A O 1
ATOM 839 N N . CYS A 1 113 ? 13.826 3.402 -4.288 1.00 89.56 113 CYS A N 1
ATOM 840 C CA . CYS A 1 113 ? 14.067 3.634 -2.865 1.00 89.56 113 CYS A CA 1
ATOM 841 C C . CYS A 1 113 ? 12.795 3.554 -2.021 1.00 89.56 113 CYS A C 1
ATOM 843 O O . CYS A 1 113 ? 12.895 3.450 -0.802 1.00 89.56 113 CYS A O 1
ATOM 845 N N . ALA A 1 114 ? 11.614 3.596 -2.639 1.00 90.25 114 ALA A N 1
ATOM 846 C CA . ALA A 1 114 ? 10.352 3.483 -1.922 1.00 90.25 114 ALA A CA 1
ATOM 847 C C . ALA A 1 114 ? 9.226 2.944 -2.810 1.00 90.25 114 ALA A C 1
ATOM 849 O O . ALA A 1 114 ? 9.291 3.018 -4.043 1.00 90.25 114 ALA A O 1
ATOM 850 N N . VAL A 1 115 ? 8.170 2.473 -2.154 1.00 89.88 115 VAL A N 1
ATOM 851 C CA . VAL A 1 115 ? 6.838 2.293 -2.740 1.00 89.88 115 VAL A CA 1
ATOM 852 C C . VAL A 1 115 ? 5.956 3.422 -2.249 1.00 89.88 115 VAL A C 1
ATOM 854 O O . VAL A 1 115 ? 5.992 3.764 -1.072 1.00 89.88 115 VAL A O 1
ATOM 857 N N . VAL A 1 116 ? 5.148 3.986 -3.135 1.00 89.56 116 VAL A N 1
ATOM 858 C CA . VAL A 1 116 ? 4.123 4.963 -2.783 1.00 89.56 116 VAL A CA 1
ATOM 859 C C . VAL A 1 116 ? 2.763 4.353 -3.059 1.00 89.56 116 VAL A C 1
ATOM 861 O O . VAL A 1 116 ? 2.468 3.968 -4.191 1.00 89.56 116 VAL A O 1
ATOM 864 N N . VAL A 1 117 ? 1.937 4.262 -2.023 1.00 88.94 117 VAL A N 1
ATOM 865 C CA . VAL A 1 117 ? 0.531 3.875 -2.141 1.00 88.94 117 VAL A CA 1
ATOM 866 C C . VAL A 1 117 ? -0.301 5.151 -2.102 1.00 88.94 117 VAL A C 1
ATOM 868 O O . VAL A 1 117 ? -0.342 5.846 -1.089 1.00 88.94 117 VAL A O 1
ATOM 871 N N . HIS A 1 118 ? -0.949 5.469 -3.216 1.00 87.50 118 HIS A N 1
ATOM 872 C CA . HIS A 1 118 ? -1.849 6.612 -3.321 1.00 87.50 118 HIS A CA 1
ATOM 873 C C . HIS A 1 118 ? -3.216 6.200 -2.792 1.00 87.50 118 HIS A C 1
ATOM 875 O O . HIS A 1 118 ? -3.843 5.286 -3.333 1.00 87.50 118 HIS A O 1
ATOM 881 N N . LEU A 1 119 ? -3.672 6.850 -1.730 1.00 85.88 119 LEU A N 1
ATOM 882 C CA . LEU A 1 119 ? -4.931 6.548 -1.069 1.00 85.88 119 LEU A CA 1
ATOM 883 C C . LEU A 1 119 ? -5.946 7.655 -1.344 1.00 85.88 119 LEU A C 1
ATOM 885 O O . LEU A 1 119 ? -5.645 8.841 -1.209 1.00 85.88 119 LEU A O 1
ATOM 889 N N . SER A 1 120 ? -7.174 7.265 -1.684 1.00 85.31 120 SER A N 1
ATOM 890 C CA . SER A 1 120 ? -8.246 8.232 -1.922 1.00 85.31 120 SER A CA 1
ATOM 891 C C . SER A 1 120 ? -8.681 8.894 -0.619 1.00 85.31 120 SER A C 1
ATOM 893 O O . SER A 1 120 ? -8.643 8.268 0.447 1.00 85.31 120 SER A O 1
ATOM 895 N N . GLY A 1 121 ? -9.223 10.107 -0.726 1.00 79.38 121 GLY A N 1
ATOM 896 C CA . GLY A 1 121 ? -9.854 10.800 0.400 1.00 79.38 121 GLY A CA 1
ATOM 897 C C . GLY A 1 121 ? -11.101 10.100 0.945 1.00 79.38 121 GLY A C 1
ATOM 898 O O . GLY A 1 121 ? -11.576 10.476 1.998 1.00 79.38 121 GLY A O 1
ATOM 899 N N . ALA A 1 122 ? -11.626 9.070 0.272 1.00 77.75 122 ALA A N 1
ATOM 900 C CA . ALA A 1 122 ? -12.726 8.249 0.781 1.00 77.75 122 ALA A CA 1
ATOM 901 C C . ALA A 1 122 ? -12.250 7.039 1.614 1.00 77.75 122 ALA A C 1
ATOM 903 O O . ALA A 1 122 ? -13.077 6.240 2.070 1.00 77.75 122 ALA A O 1
ATOM 904 N N . SER A 1 123 ? -10.935 6.863 1.788 1.00 77.81 123 SER A N 1
A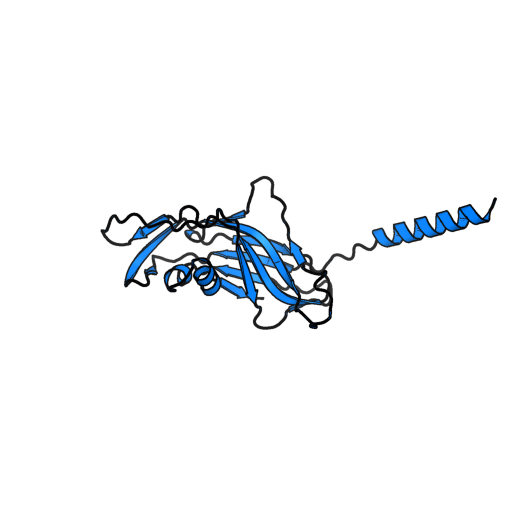TOM 905 C CA . SER A 1 123 ? -10.377 5.859 2.701 1.00 77.81 123 SER A CA 1
ATOM 906 C C . SER A 1 123 ? -10.796 6.183 4.131 1.00 77.81 123 SER A C 1
ATOM 908 O O . SER A 1 123 ? -10.767 7.338 4.539 1.00 77.81 123 SER A O 1
ATOM 910 N N . PHE A 1 124 ? -11.204 5.172 4.895 1.00 74.50 124 PHE A N 1
ATOM 911 C CA . PHE A 1 124 ? -11.664 5.331 6.276 1.00 74.50 124 PHE A CA 1
ATOM 912 C C . PHE A 1 124 ? -12.809 6.349 6.453 1.00 74.50 124 PHE A C 1
ATOM 914 O O . PHE A 1 124 ? -12.955 6.934 7.520 1.00 74.50 124 PHE A O 1
ATOM 921 N N . ALA A 1 125 ? -13.668 6.552 5.447 1.00 66.75 125 ALA A N 1
ATOM 922 C CA . ALA A 1 125 ? -14.816 7.458 5.580 1.00 66.75 125 ALA A CA 1
ATOM 923 C C . ALA A 1 125 ? -15.834 7.010 6.660 1.00 66.75 125 ALA A C 1
ATOM 925 O O . ALA A 1 125 ? -16.646 7.815 7.106 1.00 66.75 125 ALA A O 1
ATOM 926 N N . ALA A 1 126 ? -15.790 5.742 7.094 1.00 62.72 126 ALA A N 1
ATOM 927 C CA . ALA A 1 126 ? -16.589 5.211 8.203 1.00 62.72 126 ALA A CA 1
ATOM 928 C C . ALA A 1 126 ? -15.983 3.905 8.772 1.00 62.72 126 ALA A C 1
ATOM 930 O O . ALA A 1 126 ? -16.515 2.822 8.508 1.00 62.72 126 ALA A O 1
ATOM 931 N N . PRO A 1 127 ? -14.854 3.941 9.508 1.00 62.03 127 PRO A N 1
ATOM 932 C CA . PRO A 1 127 ? -14.355 2.752 10.184 1.00 62.03 127 PRO A CA 1
ATOM 933 C C . PRO A 1 127 ? -15.370 2.330 11.250 1.00 62.03 127 PRO A C 1
ATOM 935 O O . PRO A 1 127 ? -15.684 3.091 12.166 1.00 62.03 127 PRO A O 1
ATOM 938 N N . ALA A 1 128 ? -15.896 1.116 11.129 1.00 61.84 128 ALA A N 1
ATOM 939 C CA . ALA A 1 128 ? -16.794 0.557 12.125 1.00 61.84 128 ALA A CA 1
ATOM 940 C C . ALA A 1 128 ? -15.944 -0.162 13.173 1.00 61.84 128 ALA A C 1
ATOM 942 O O . ALA A 1 128 ? -15.380 -1.222 12.899 1.00 61.84 128 ALA A O 1
ATOM 943 N N . MET A 1 129 ? -15.839 0.417 14.368 1.00 61.59 129 MET A N 1
ATOM 944 C CA . MET A 1 129 ? -15.220 -0.226 15.527 1.00 61.59 129 MET A CA 1
ATOM 945 C C . MET A 1 129 ? -16.288 -0.617 16.541 1.00 61.59 129 MET A C 1
ATOM 947 O O . MET A 1 129 ? -17.271 0.095 16.740 1.00 61.59 129 MET A O 1
ATOM 951 N N . THR A 1 130 ? -16.078 -1.744 17.208 1.00 63.16 130 THR A N 1
ATOM 952 C CA . THR A 1 130 ? -16.897 -2.201 18.329 1.00 63.16 1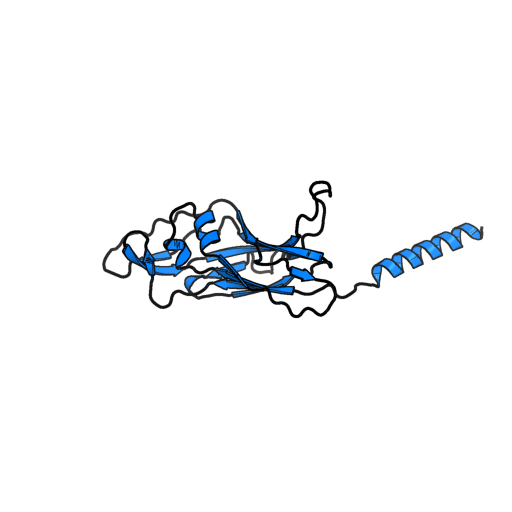30 THR A CA 1
ATOM 953 C C . THR A 1 130 ? -15.984 -2.472 19.511 1.00 63.16 130 THR A C 1
ATOM 955 O O . THR A 1 130 ? -15.087 -3.311 19.414 1.00 63.16 130 THR A O 1
ATOM 958 N N . LEU A 1 131 ? -16.206 -1.776 20.627 1.00 56.78 131 LEU A N 1
ATOM 959 C CA . LEU A 1 131 ? -15.537 -2.082 21.889 1.00 56.78 131 LEU A CA 1
ATOM 960 C C . LEU A 1 131 ? -15.953 -3.488 22.340 1.00 56.78 131 LEU A C 1
ATOM 962 O O . LEU A 1 131 ? -17.137 -3.826 22.372 1.00 56.78 131 LEU A O 1
ATOM 966 N N . VAL A 1 132 ? -14.969 -4.337 22.620 1.00 59.47 132 VAL A N 1
ATOM 967 C CA . VAL A 1 132 ? -15.194 -5.702 23.095 1.00 59.47 132 VAL A CA 1
ATOM 968 C C . VAL A 1 132 ? -15.365 -5.627 24.607 1.00 59.47 132 VAL A C 1
ATOM 970 O O . VAL A 1 132 ? -14.399 -5.567 25.361 1.00 59.47 132 VAL A O 1
ATOM 973 N N . GLY A 1 133 ? -16.622 -5.587 25.035 1.00 53.44 133 GLY A N 1
ATOM 974 C CA . GLY A 1 133 ? -17.019 -5.311 26.413 1.00 53.44 133 GLY A CA 1
ATOM 975 C C . GLY A 1 133 ? -18.178 -4.323 26.409 1.00 53.44 133 GLY A C 1
ATOM 976 O O . GLY A 1 133 ? -18.315 -3.532 25.485 1.00 53.44 133 GLY A O 1
ATOM 977 N N . GLU A 1 134 ? -19.069 -4.419 27.386 1.00 42.56 134 GLU A N 1
ATOM 978 C CA . GLU A 1 134 ? -20.365 -3.735 27.419 1.00 42.56 134 GLU A CA 1
ATOM 979 C C . GLU A 1 134 ? -20.221 -2.202 27.548 1.00 42.56 134 GLU A C 1
ATOM 981 O O . GLU A 1 134 ? -20.404 -1.631 28.616 1.00 42.56 134 GLU A O 1
ATOM 986 N N . VAL A 1 135 ? -19.878 -1.515 26.456 1.00 40.72 135 VAL A N 1
ATOM 987 C CA . VAL A 1 135 ? -19.964 -0.057 26.332 1.00 40.72 135 VAL A CA 1
ATOM 988 C C . VAL A 1 135 ? -20.440 0.267 24.920 1.00 40.72 135 VAL A C 1
ATOM 990 O O . VAL A 1 135 ? -19.696 0.189 23.945 1.00 40.72 135 VAL A O 1
ATOM 993 N N . ALA A 1 136 ? -21.713 0.645 24.815 1.00 40.47 136 ALA A N 1
ATOM 994 C CA . ALA A 1 136 ? -22.257 1.309 23.641 1.00 40.47 136 ALA A CA 1
ATOM 995 C C . ALA A 1 136 ? -21.641 2.715 23.546 1.00 40.47 136 ALA A C 1
ATOM 997 O O . ALA A 1 136 ? -22.183 3.682 24.076 1.00 40.47 136 ALA A O 1
ATOM 998 N N . GLY A 1 137 ? -20.471 2.810 22.923 1.00 43.72 137 GLY A N 1
ATOM 999 C CA . GLY A 1 137 ? -19.867 4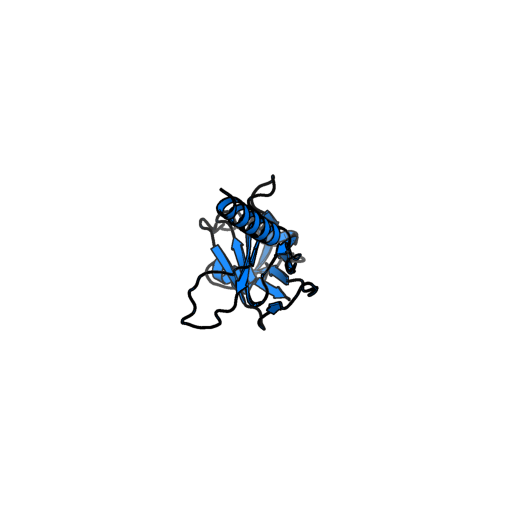.068 22.504 1.00 43.72 137 GLY A CA 1
ATOM 1000 C C . GLY A 1 137 ? -19.815 4.101 20.985 1.00 43.72 137 GLY A C 1
ATOM 1001 O O . GLY A 1 137 ? -19.257 3.194 20.372 1.00 43.72 137 GLY A O 1
ATOM 1002 N N . GLU A 1 138 ? -20.412 5.121 20.369 1.00 44.41 138 GLU A N 1
ATOM 1003 C CA . GLU A 1 138 ? -20.206 5.391 18.947 1.00 44.41 138 GLU A CA 1
ATOM 1004 C C . GLU A 1 138 ? -18.712 5.640 18.718 1.00 44.41 138 GLU A C 1
ATOM 1006 O O . GLU A 1 138 ? -18.132 6.586 19.258 1.00 44.41 138 GLU A O 1
ATOM 1011 N N . ALA A 1 139 ? -18.075 4.766 17.938 1.00 46.66 139 ALA A N 1
ATOM 1012 C CA . ALA A 1 139 ? -16.719 4.987 17.476 1.00 46.66 139 ALA A CA 1
ATOM 1013 C C . ALA A 1 139 ? -16.686 6.310 16.703 1.00 46.66 139 ALA A C 1
ATOM 1015 O O . ALA A 1 139 ? -17.385 6.474 15.702 1.00 46.66 139 ALA A O 1
ATOM 1016 N N . ARG A 1 140 ? -15.892 7.272 17.180 1.00 46.50 140 ARG A N 1
ATOM 1017 C CA . ARG A 1 140 ? -15.686 8.535 16.472 1.00 46.50 140 ARG A CA 1
ATOM 1018 C C . ARG A 1 140 ? -14.965 8.241 15.161 1.00 46.50 140 ARG A C 1
ATOM 1020 O O . ARG A 1 140 ? -13.792 7.880 15.158 1.00 46.50 140 ARG A O 1
ATOM 1027 N N . SER A 1 141 ? -15.678 8.391 14.051 1.00 47.62 141 SER A N 1
ATOM 1028 C CA . SER A 1 141 ? -15.089 8.405 12.720 1.00 47.62 141 SER A CA 1
ATOM 1029 C C . SER A 1 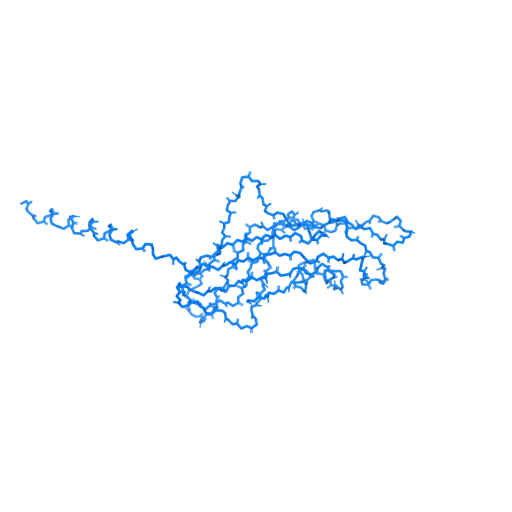141 ? -14.389 9.748 12.515 1.00 47.62 141 SER A C 1
ATOM 1031 O O . SER A 1 141 ? -15.026 10.741 12.167 1.00 47.62 141 SER A O 1
ATOM 1033 N N . GLU A 1 142 ? -13.079 9.800 12.727 1.00 54.03 142 GLU A N 1
ATOM 1034 C CA . GLU A 1 142 ? -12.267 10.815 12.056 1.00 54.03 142 GLU A CA 1
ATOM 1035 C C . GLU A 1 142 ? -12.089 10.347 10.612 1.00 54.03 142 GLU A C 1
ATOM 1037 O O . GLU A 1 142 ? -11.176 9.591 10.288 1.00 54.03 142 GLU A O 1
ATOM 1042 N N . GLY A 1 143 ? -13.051 10.706 9.761 1.00 49.53 143 GLY A N 1
ATOM 1043 C CA . GLY A 1 143 ? -12.949 10.451 8.333 1.00 49.53 143 GLY A CA 1
ATOM 1044 C C . GLY A 1 143 ? -11.791 11.249 7.743 1.00 49.53 143 GLY A C 1
ATOM 1045 O O . GLY A 1 143 ? -11.574 12.409 8.097 1.00 49.53 143 GLY A O 1
ATOM 1046 N N . TRP A 1 144 ? -11.051 10.641 6.822 1.00 60.06 144 TRP A N 1
ATOM 1047 C CA . TRP A 1 144 ? -10.275 11.419 5.867 1.00 60.06 144 TRP A CA 1
ATOM 1048 C C . TRP A 1 144 ? -11.230 12.125 4.907 1.00 60.06 144 TRP A C 1
ATOM 1050 O O . TRP A 1 144 ? -12.218 11.543 4.473 1.00 60.06 144 TRP A O 1
ATOM 1060 N N . GLU A 1 145 ? -10.931 13.380 4.574 1.00 62.47 145 GLU A N 1
ATOM 1061 C CA . GLU A 1 145 ? -11.625 14.107 3.501 1.00 62.47 145 GLU A CA 1
ATOM 1062 C C . GLU A 1 145 ? -10.697 14.404 2.311 1.00 62.47 145 GLU A C 1
ATOM 1064 O O . GLU A 1 145 ? -11.155 14.878 1.272 1.00 62.47 145 GLU A O 1
ATOM 1069 N N . GLN A 1 146 ? -9.391 14.124 2.430 1.00 73.06 146 GLN A N 1
ATOM 1070 C CA . GLN A 1 146 ? -8.395 14.444 1.403 1.00 73.06 146 GLN A CA 1
ATOM 1071 C C . GLN A 1 146 ? -7.559 13.217 1.014 1.00 73.06 146 GLN A C 1
ATOM 1073 O O . GLN A 1 146 ? -7.233 12.412 1.887 1.00 73.06 146 GLN A O 1
ATOM 1078 N N . PRO A 1 147 ? -7.210 13.063 -0.279 1.00 80.19 147 PRO A N 1
ATOM 1079 C CA . PRO A 1 147 ? -6.247 12.063 -0.729 1.00 80.19 147 PRO A CA 1
ATOM 1080 C C . PRO A 1 147 ? -4.887 12.223 -0.046 1.00 80.19 147 PRO A C 1
ATOM 1082 O O . PRO A 1 147 ? -4.491 13.333 0.318 1.00 80.19 147 PRO A O 1
ATOM 1085 N N . PHE A 1 148 ? -4.155 11.122 0.078 1.00 83.62 148 PHE A N 1
ATOM 1086 C CA . PHE A 1 148 ? -2.847 11.095 0.726 1.00 83.62 148 PHE A CA 1
ATOM 1087 C C . PHE A 1 148 ? -1.952 10.024 0.113 1.00 83.62 148 PHE A C 1
ATOM 1089 O O . PHE A 1 148 ? -2.406 8.941 -0.256 1.00 83.62 148 PHE A O 1
ATOM 1096 N N . ASP A 1 149 ? -0.657 10.318 0.089 1.00 86.69 149 ASP A N 1
ATOM 1097 C CA . ASP A 1 149 ? 0.370 9.437 -0.441 1.00 86.69 149 ASP A CA 1
ATOM 1098 C C . ASP A 1 149 ? 1.152 8.804 0.706 1.00 86.69 149 ASP A C 1
ATOM 1100 O O . ASP A 1 149 ? 1.839 9.486 1.469 1.00 86.69 149 ASP A O 1
ATOM 1104 N N . LEU A 1 150 ? 1.073 7.482 0.803 1.00 87.62 150 LEU A N 1
ATOM 1105 C CA . LEU A 1 150 ? 1.848 6.707 1.753 1.00 87.62 150 LEU A CA 1
ATOM 1106 C C . LEU A 1 150 ? 3.157 6.257 1.102 1.00 87.62 150 LEU A C 1
ATOM 1108 O O . LEU A 1 150 ? 3.189 5.259 0.385 1.00 87.62 150 LEU A O 1
ATOM 1112 N N . GLU A 1 151 ? 4.234 6.995 1.356 1.00 89.06 151 GLU A N 1
ATOM 1113 C CA . GLU A 1 151 ? 5.585 6.629 0.927 1.00 89.06 151 GLU A CA 1
ATOM 1114 C C . GLU A 1 151 ? 6.244 5.710 1.966 1.00 89.06 151 GLU A C 1
ATOM 1116 O O . GLU A 1 151 ? 6.485 6.116 3.103 1.00 89.06 151 GLU A O 1
ATOM 1121 N N . ILE A 1 152 ? 6.542 4.470 1.573 1.00 88.75 152 ILE A N 1
ATOM 1122 C CA . ILE A 1 152 ? 7.226 3.484 2.411 1.00 88.75 152 ILE A CA 1
ATOM 1123 C C . ILE A 1 152 ? 8.615 3.209 1.824 1.00 88.75 152 ILE A C 1
ATOM 1125 O O . ILE A 1 152 ? 8.712 2.636 0.732 1.00 88.75 152 ILE A O 1
ATOM 1129 N N . PRO A 1 153 ? 9.699 3.601 2.516 1.00 88.81 153 PRO A N 1
ATOM 1130 C CA . PRO A 1 153 ? 11.049 3.375 2.029 1.00 88.81 153 PRO A CA 1
ATOM 1131 C C . PRO A 1 153 ? 11.414 1.890 2.082 1.00 88.81 153 PRO A C 1
ATOM 1133 O O . PRO A 1 153 ? 11.068 1.178 3.027 1.00 88.81 153 PRO A O 1
ATOM 1136 N N . PHE A 1 154 ? 12.177 1.434 1.094 1.00 87.50 154 PHE A N 1
ATOM 1137 C CA . PHE A 1 154 ? 12.820 0.130 1.166 1.00 87.50 154 PHE A CA 1
ATOM 1138 C C . PHE A 1 154 ? 14.001 0.176 2.149 1.00 87.50 154 PHE A C 1
ATOM 1140 O O . PHE A 1 154 ? 14.733 1.169 2.174 1.00 87.50 154 PHE A O 1
ATOM 1147 N N . PRO A 1 155 ? 14.257 -0.901 2.918 1.00 87.06 155 PRO A N 1
ATOM 1148 C CA . PRO A 1 155 ? 15.447 -0.986 3.769 1.00 87.06 155 PRO A CA 1
ATOM 1149 C C . PRO A 1 155 ? 16.757 -0.863 2.980 1.00 87.06 155 PRO A C 1
ATOM 1151 O O . PRO A 1 155 ? 17.754 -0.360 3.496 1.00 87.06 155 PRO A O 1
ATOM 1154 N N . GLN A 1 156 ? 16.748 -1.338 1.732 1.00 87.75 156 GLN A N 1
ATOM 1155 C CA . GLN A 1 156 ? 17.827 -1.201 0.759 1.00 87.75 156 GLN A CA 1
ATOM 1156 C C . GLN A 1 156 ? 17.219 -0.878 -0.611 1.00 87.75 156 GLN A C 1
ATOM 1158 O O . GLN A 1 156 ? 16.151 -1.414 -0.915 1.00 87.75 156 GLN A O 1
ATOM 1163 N N . PRO A 1 157 ? 17.863 -0.033 -1.437 1.00 88.94 157 PRO A N 1
ATOM 1164 C CA . PRO A 1 157 ? 17.383 0.237 -2.784 1.00 88.94 157 PRO A CA 1
ATOM 1165 C C . PRO A 1 157 ? 17.195 -1.043 -3.602 1.00 88.94 157 PRO A C 1
ATOM 1167 O O . PRO A 1 157 ? 18.057 -1.920 -3.601 1.00 88.94 157 PRO A O 1
ATOM 1170 N N . LEU A 1 158 ? 16.084 -1.120 -4.329 1.00 87.88 158 LEU A N 1
ATOM 1171 C CA . LEU A 1 158 ? 15.835 -2.174 -5.304 1.00 87.88 158 LEU A CA 1
ATOM 1172 C C . LEU A 1 158 ? 16.430 -1.765 -6.644 1.00 87.88 158 LEU A C 1
ATOM 1174 O O . LEU A 1 158 ? 16.005 -0.769 -7.231 1.00 87.88 158 LEU A O 1
ATOM 1178 N N . ALA A 1 159 ? 17.406 -2.525 -7.122 1.00 87.50 159 ALA A N 1
ATOM 1179 C CA . ALA A 1 159 ? 17.967 -2.358 -8.451 1.00 87.50 159 ALA A CA 1
ATOM 1180 C C . ALA A 1 159 ? 17.279 -3.328 -9.413 1.00 87.50 159 ALA A C 1
ATOM 1182 O O . ALA A 1 159 ? 17.279 -4.532 -9.176 1.00 87.50 159 ALA A O 1
ATOM 1183 N N . PHE A 1 160 ? 16.722 -2.800 -10.500 1.00 83.94 160 PHE A N 1
ATOM 1184 C CA . PHE A 1 160 ? 16.224 -3.612 -11.606 1.00 83.94 160 PHE A CA 1
ATOM 1185 C C . PHE A 1 160 ? 17.130 -3.403 -12.812 1.00 83.94 160 PHE A C 1
ATOM 1187 O O . PHE A 1 160 ? 17.198 -2.293 -13.349 1.00 83.94 160 PHE A O 1
ATOM 1194 N N . GLU A 1 161 ? 17.839 -4.448 -13.230 1.00 78.62 161 GLU A N 1
ATOM 1195 C CA . GLU A 1 161 ? 18.821 -4.353 -14.318 1.00 78.62 161 GLU A CA 1
ATOM 1196 C C . GLU A 1 161 ? 18.302 -4.952 -15.629 1.00 78.62 161 GLU A C 1
ATOM 1198 O O . GLU A 1 161 ? 18.658 -4.470 -16.707 1.00 78.62 161 GLU A O 1
ATOM 1203 N N . SER A 1 162 ? 17.445 -5.978 -15.567 1.00 72.06 162 SER A N 1
ATOM 1204 C CA . SER A 1 162 ? 16.938 -6.661 -16.762 1.00 72.06 162 SER A CA 1
ATOM 1205 C C . SER A 1 162 ? 15.637 -7.435 -16.516 1.00 72.06 162 SER A C 1
ATOM 1207 O O . SER A 1 162 ? 15.176 -7.586 -15.389 1.00 72.06 162 SER A O 1
ATOM 1209 N N . VAL A 1 163 ? 15.028 -7.924 -17.598 1.00 59.69 163 VAL A N 1
ATOM 1210 C CA . VAL A 1 163 ? 13.830 -8.773 -17.562 1.00 59.69 163 VAL A CA 1
ATOM 1211 C C . VAL A 1 163 ? 14.186 -10.117 -16.924 1.00 59.69 163 VAL A C 1
ATOM 1213 O O . VAL A 1 163 ? 14.904 -10.910 -17.530 1.00 59.69 163 VAL A O 1
ATOM 1216 N N . GLY A 1 164 ? 13.686 -10.392 -15.719 1.00 59.12 164 GLY A N 1
ATOM 1217 C CA . GLY A 1 164 ? 13.935 -11.675 -15.049 1.00 59.12 164 GLY A CA 1
ATOM 1218 C C . GLY A 1 164 ? 13.935 -11.642 -13.526 1.00 59.12 164 GLY A C 1
ATOM 1219 O O . GLY A 1 164 ? 13.953 -12.706 -12.907 1.00 59.12 164 GLY A O 1
ATOM 1220 N N . ASP A 1 165 ? 13.876 -10.462 -12.918 1.00 61.56 165 ASP A N 1
ATOM 1221 C CA . ASP A 1 165 ? 13.898 -10.360 -11.465 1.00 61.56 165 ASP A CA 1
ATOM 1222 C C . ASP A 1 165 ? 12.503 -10.696 -10.921 1.00 61.56 165 ASP A C 1
ATOM 1224 O O . ASP A 1 165 ? 11.598 -9.868 -10.936 1.00 61.56 165 ASP A O 1
ATOM 1228 N N . GLY A 1 166 ? 12.312 -11.946 -10.480 1.00 68.06 166 GLY A N 1
ATOM 1229 C CA . GLY A 1 166 ? 11.094 -12.464 -9.834 1.00 68.06 166 GLY A CA 1
ATOM 1230 C C . GLY A 1 166 ? 10.840 -11.875 -8.442 1.00 68.06 166 GLY A C 1
ATOM 1231 O O . GLY A 1 166 ? 10.488 -12.604 -7.518 1.00 68.06 166 GLY A O 1
ATOM 1232 N N . LEU A 1 167 ? 11.091 -10.579 -8.297 1.00 82.88 167 LEU A N 1
ATOM 1233 C CA . LEU A 1 167 ? 10.931 -9.803 -7.085 1.00 82.88 167 LEU A CA 1
ATOM 1234 C C . LEU A 1 167 ? 9.458 -9.432 -6.922 1.00 82.88 167 LEU A C 1
ATOM 1236 O O . LEU A 1 167 ? 8.878 -8.804 -7.808 1.00 82.88 167 LEU A O 1
ATOM 1240 N N . GLU A 1 168 ? 8.868 -9.792 -5.789 1.00 88.06 168 GLU A N 1
ATOM 1241 C CA . GLU A 1 168 ? 7.521 -9.373 -5.415 1.00 88.06 168 GLU A CA 1
ATOM 1242 C C . GLU A 1 168 ? 7.623 -8.354 -4.288 1.00 88.06 168 GLU A C 1
ATOM 1244 O O . GLU A 1 168 ? 8.240 -8.611 -3.262 1.00 88.06 168 GLU A O 1
ATOM 1249 N N . VAL A 1 169 ? 6.963 -7.213 -4.447 1.00 86.88 169 VAL A N 1
ATOM 1250 C CA . VAL A 1 169 ? 6.871 -6.223 -3.378 1.00 86.88 169 VAL A CA 1
ATOM 1251 C C . VAL A 1 169 ? 5.560 -6.410 -2.630 1.00 86.88 169 VAL A C 1
ATOM 1253 O O . VAL A 1 169 ? 4.480 -6.204 -3.178 1.00 86.88 169 VAL A O 1
ATOM 1256 N N . VAL A 1 170 ? 5.634 -6.733 -1.346 1.00 90.25 170 VAL A N 1
ATOM 1257 C CA . VAL A 1 170 ? 4.459 -6.863 -0.484 1.00 90.25 170 VAL A CA 1
ATOM 1258 C C . VAL A 1 170 ? 4.371 -5.667 0.458 1.00 90.25 170 VAL A C 1
ATOM 1260 O O . VAL A 1 170 ? 5.255 -5.439 1.281 1.00 90.25 170 VAL A O 1
ATOM 1263 N N . VAL A 1 171 ? 3.278 -4.914 0.362 1.00 88.56 171 VAL A N 1
ATOM 1264 C CA . VAL A 1 171 ? 2.899 -3.844 1.287 1.00 88.56 171 VAL A CA 1
ATOM 1265 C C . VAL A 1 171 ? 1.912 -4.410 2.306 1.00 88.56 171 VAL A C 1
ATOM 1267 O O . VAL A 1 171 ? 0.776 -4.749 1.973 1.00 88.56 171 VAL A O 1
ATOM 1270 N N . LEU A 1 172 ? 2.340 -4.504 3.560 1.00 90.75 172 LEU A N 1
ATOM 1271 C CA . LEU A 1 172 ? 1.523 -4.961 4.682 1.00 90.75 172 LEU A CA 1
ATOM 1272 C C . LEU A 1 172 ? 0.993 -3.762 5.457 1.00 90.75 172 LEU A C 1
ATOM 1274 O O . LEU A 1 172 ? 1.796 -2.964 5.933 1.00 90.75 172 LEU A O 1
ATOM 1278 N N . ILE A 1 173 ? -0.323 -3.673 5.650 1.00 88.31 173 ILE A N 1
ATOM 1279 C CA . ILE A 1 173 ? -0.949 -2.693 6.549 1.00 88.31 173 ILE A CA 1
ATOM 1280 C C . ILE A 1 173 ? -1.425 -3.435 7.808 1.00 88.31 173 ILE A C 1
ATOM 1282 O O . ILE A 1 173 ? -2.445 -4.132 7.787 1.00 88.31 173 ILE A O 1
ATOM 1286 N N . ASP A 1 174 ? -0.673 -3.316 8.908 1.00 86.31 174 ASP A N 1
ATOM 1287 C CA . ASP A 1 174 ? -1.018 -3.912 10.206 1.00 86.31 174 ASP A CA 1
ATOM 1288 C C . ASP A 1 174 ? -1.981 -3.005 10.967 1.00 86.31 174 ASP A C 1
ATOM 1290 O O . ASP A 1 174 ? -1.598 -2.024 11.605 1.00 86.31 174 ASP A O 1
ATOM 1294 N N . GLN A 1 175 ? -3.259 -3.364 10.937 1.00 76.62 175 GLN A N 1
ATOM 1295 C CA . GLN A 1 175 ? -4.292 -2.545 11.551 1.00 76.62 175 GLN A CA 1
ATOM 1296 C C . GLN A 1 175 ? -4.158 -2.388 13.065 1.00 76.62 175 GLN A C 1
ATOM 1298 O O . GLN A 1 175 ? -4.692 -1.425 13.600 1.00 76.62 175 GLN A O 1
ATOM 1303 N N . ARG A 1 176 ? -3.458 -3.284 13.773 1.00 74.62 176 ARG A N 1
ATOM 1304 C CA . ARG A 1 176 ? -3.269 -3.139 15.228 1.00 74.62 176 ARG A CA 1
ATOM 1305 C C . ARG A 1 176 ? -2.481 -1.866 15.520 1.00 74.62 176 ARG A C 1
ATOM 1307 O O . ARG A 1 176 ? -2.907 -1.020 16.297 1.00 74.62 176 ARG A O 1
ATOM 1314 N N . ARG A 1 177 ? -1.421 -1.657 14.737 1.00 78.69 177 ARG A N 1
ATOM 1315 C CA . ARG A 1 177 ? -0.555 -0.479 14.829 1.00 78.69 177 ARG A CA 1
ATOM 1316 C C . ARG A 1 177 ? -1.254 0.821 14.467 1.00 78.69 177 ARG A C 1
ATOM 1318 O O . ARG A 1 177 ? -0.828 1.875 14.939 1.00 78.69 177 ARG A O 1
ATOM 1325 N N . LEU A 1 178 ? -2.332 0.756 13.675 1.00 73.56 178 LEU A N 1
ATOM 1326 C CA . LEU A 1 178 ? -3.151 1.936 13.427 1.00 73.56 178 LEU A CA 1
ATOM 1327 C C . LEU A 1 178 ? -3.667 2.491 14.744 1.00 73.56 178 LEU A C 1
ATOM 1329 O O . LEU A 1 178 ? -3.746 3.698 14.853 1.00 73.56 178 LEU A O 1
ATOM 1333 N N . PHE A 1 179 ? -4.008 1.679 15.741 1.00 71.25 179 PHE A N 1
ATOM 1334 C CA . PHE A 1 179 ? -4.624 2.149 16.988 1.00 71.25 179 PHE A CA 1
ATOM 1335 C C . PHE A 1 179 ? -3.662 2.220 18.180 1.00 71.25 179 PHE A C 1
ATOM 1337 O O . PHE A 1 179 ? -4.022 2.803 19.200 1.00 71.25 179 PHE A O 1
ATOM 1344 N N . ASP A 1 180 ? -2.444 1.697 18.025 1.00 70.69 180 ASP A N 1
ATOM 1345 C CA . ASP A 1 180 ? -1.398 1.713 19.057 1.00 70.69 180 ASP A CA 1
ATOM 1346 C C . ASP A 1 180 ? -0.615 3.036 19.113 1.00 70.69 180 ASP A C 1
ATOM 1348 O O . ASP A 1 180 ? 0.137 3.278 20.057 1.00 70.69 180 ASP A O 1
ATOM 1352 N N . THR A 1 181 ? -0.743 3.881 18.086 1.00 68.69 181 THR A N 1
ATOM 1353 C CA . THR A 1 181 ? 0.078 5.088 17.926 1.00 68.69 181 THR A CA 1
ATOM 1354 C C . THR A 1 181 ? -0.788 6.342 18.014 1.00 68.69 181 THR A C 1
ATOM 1356 O O . THR A 1 181 ? -1.821 6.435 17.351 1.00 68.69 181 THR A O 1
ATOM 1359 N N . GLU A 1 182 ? -0.358 7.326 18.806 1.00 73.19 182 GLU A N 1
ATOM 1360 C CA . GLU A 1 182 ? -0.915 8.681 18.754 1.00 73.19 182 GLU A CA 1
ATOM 1361 C C . GLU A 1 182 ? -0.447 9.411 17.486 1.00 73.19 182 GLU A C 1
ATOM 1363 O O . GLU A 1 182 ? 0.581 9.075 16.897 1.00 73.19 182 GLU A O 1
ATOM 1368 N N . GLY A 1 183 ? -1.194 10.434 17.075 1.00 73.19 183 GLY A N 1
ATOM 1369 C CA . GLY A 1 183 ? -0.867 11.264 15.919 1.00 73.19 183 GLY A CA 1
ATOM 1370 C C . GLY A 1 183 ? -1.976 11.293 14.878 1.00 73.19 183 GLY A C 1
ATOM 1371 O O . GLY A 1 183 ? -3.063 10.735 15.060 1.00 73.19 183 GLY A O 1
ATOM 1372 N N . SER A 1 184 ? -1.700 11.974 13.773 1.00 74.62 184 SER A N 1
ATOM 1373 C CA . SER A 1 184 ? -2.609 12.011 12.632 1.00 74.62 184 SER A CA 1
ATOM 1374 C C . SER A 1 184 ? -2.825 10.605 12.062 1.00 74.62 184 SER A C 1
ATOM 1376 O O . SER A 1 184 ? -1.942 9.747 12.116 1.00 74.62 184 SER A O 1
ATOM 1378 N N . LEU A 1 185 ? -3.989 10.358 11.453 1.00 70.75 185 LEU A N 1
ATOM 1379 C CA . LEU A 1 185 ? -4.257 9.082 10.780 1.00 70.75 185 LEU A CA 1
ATOM 1380 C C . LEU A 1 185 ? -3.178 8.745 9.733 1.00 70.75 185 LEU A C 1
ATOM 1382 O O . LEU A 1 185 ? -2.812 7.586 9.595 1.00 70.75 185 LEU A O 1
ATOM 1386 N N . ALA A 1 186 ? -2.617 9.751 9.055 1.00 74.38 186 ALA A N 1
ATOM 1387 C CA . ALA A 1 186 ? -1.497 9.587 8.129 1.00 74.38 186 ALA A CA 1
ATOM 1388 C C . ALA A 1 186 ? -0.239 9.013 8.808 1.00 74.38 186 ALA A C 1
ATOM 1390 O O . ALA A 1 186 ? 0.334 8.041 8.319 1.00 74.38 186 ALA A O 1
ATOM 1391 N N . GLU A 1 187 ? 0.165 9.571 9.953 1.00 79.56 187 GLU A N 1
ATOM 1392 C CA . GLU A 1 187 ? 1.304 9.070 10.738 1.00 79.56 187 GLU A CA 1
ATOM 1393 C C . GLU A 1 187 ? 1.043 7.652 11.257 1.00 79.56 187 GLU A C 1
ATOM 1395 O O . GLU A 1 187 ? 1.922 6.792 11.195 1.00 79.56 187 GLU A O 1
ATOM 1400 N N . ARG A 1 188 ? -0.189 7.381 11.697 1.00 81.62 188 ARG A N 1
ATOM 1401 C CA . ARG A 1 188 ? -0.622 6.063 12.182 1.00 81.62 188 ARG A CA 1
ATOM 1402 C C . ARG A 1 188 ? -0.609 5.013 11.069 1.00 81.62 188 ARG A C 1
ATOM 1404 O O . ARG A 1 188 ? -0.091 3.918 11.269 1.00 81.62 188 ARG A O 1
ATOM 1411 N N . VAL A 1 189 ? -1.121 5.348 9.881 1.00 82.25 189 VAL A N 1
ATOM 1412 C CA . VAL A 1 189 ? -1.078 4.490 8.683 1.00 82.25 189 VAL A CA 1
ATOM 1413 C C . VAL A 1 189 ? 0.361 4.233 8.248 1.00 82.25 189 VAL A C 1
ATOM 1415 O O . VAL A 1 189 ? 0.707 3.090 7.949 1.00 82.25 189 VAL A O 1
ATOM 1418 N N . ALA A 1 190 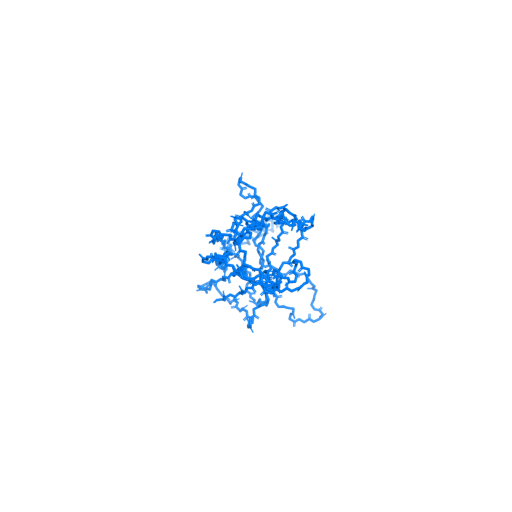? 1.222 5.249 8.280 1.00 83.19 190 ALA A N 1
ATOM 1419 C CA . ALA A 1 190 ? 2.640 5.073 7.991 1.00 83.19 190 ALA A CA 1
ATOM 1420 C C . ALA A 1 190 ? 3.328 4.130 8.988 1.00 83.19 190 ALA A C 1
ATOM 1422 O O . ALA A 1 190 ? 4.015 3.200 8.569 1.00 83.19 190 ALA A O 1
ATOM 1423 N N . ALA A 1 191 ? 3.081 4.293 10.289 1.00 84.56 191 ALA A N 1
ATOM 1424 C CA . ALA A 1 191 ? 3.619 3.412 11.331 1.00 84.56 191 ALA A CA 1
ATOM 1425 C C . ALA A 1 191 ? 3.083 1.968 11.245 1.00 84.56 191 ALA A C 1
ATOM 1427 O O . ALA A 1 191 ? 3.770 1.004 11.608 1.00 84.56 191 ALA A O 1
ATOM 1428 N N . ALA A 1 192 ? 1.855 1.813 10.750 1.00 84.12 192 ALA A N 1
ATOM 1429 C CA . ALA A 1 192 ? 1.207 0.530 10.530 1.00 84.12 192 ALA A CA 1
ATOM 1430 C C . ALA A 1 192 ? 1.675 -0.200 9.271 1.00 84.12 192 ALA A C 1
ATOM 1432 O O . ALA A 1 192 ? 1.404 -1.394 9.135 1.00 84.12 192 ALA A O 1
ATOM 1433 N N . THR A 1 193 ? 2.367 0.484 8.362 1.00 86.44 193 THR A N 1
ATOM 1434 C CA . THR A 1 193 ? 2.696 -0.080 7.057 1.00 86.44 193 THR A CA 1
ATOM 1435 C C . THR A 1 193 ? 4.139 -0.556 6.996 1.00 86.44 193 THR A C 1
ATOM 1437 O O . THR A 1 193 ? 5.057 0.083 7.502 1.00 86.44 193 THR A O 1
ATOM 1440 N N . THR A 1 194 ? 4.363 -1.720 6.398 1.00 89.69 194 THR A N 1
ATOM 1441 C CA . THR A 1 194 ? 5.700 -2.286 6.184 1.00 89.69 194 THR A CA 1
ATOM 1442 C C . THR A 1 194 ? 5.798 -2.836 4.772 1.00 89.69 194 THR A C 1
ATOM 1444 O O . THR A 1 194 ? 4.827 -3.377 4.250 1.00 89.69 194 THR A O 1
ATOM 1447 N N . VAL A 1 195 ? 6.971 -2.702 4.157 1.00 88.06 195 VAL A N 1
ATOM 1448 C CA . VAL A 1 195 ? 7.255 -3.245 2.828 1.00 88.06 195 VAL A CA 1
ATOM 1449 C C . VAL A 1 195 ? 8.254 -4.388 2.931 1.00 88.06 195 VAL A C 1
ATOM 1451 O O . VAL A 1 195 ? 9.276 -4.267 3.610 1.00 88.06 195 VAL A O 1
ATOM 1454 N N . LEU A 1 196 ? 7.946 -5.486 2.247 1.00 87.31 196 LEU A N 1
ATOM 1455 C CA . LEU A 1 196 ? 8.800 -6.656 2.087 1.00 87.31 196 LEU A CA 1
ATOM 1456 C C . LEU A 1 196 ? 9.118 -6.808 0.590 1.00 87.31 196 LEU A C 1
ATOM 1458 O O . LEU A 1 196 ? 8.173 -6.953 -0.184 1.00 87.31 196 LEU A O 1
ATOM 1462 N N . PRO A 1 197 ? 10.389 -6.691 0.172 1.00 77.88 197 PRO A N 1
ATOM 1463 C CA . PRO A 1 197 ? 10.806 -6.992 -1.194 1.00 77.88 197 PRO A CA 1
ATOM 1464 C C . PRO A 1 197 ? 11.032 -8.493 -1.428 1.00 77.88 197 PRO A C 1
ATOM 1466 O O . PRO A 1 197 ? 11.143 -9.247 -0.429 1.00 77.88 197 PRO A O 1
#

Sequence (197 aa):
MSERRLFASALALALTLHCVAYEPGIEVPVTVTGVAPTLGFTTADGDTASLQSAMVRVEAVELRRCATVSWAPRWGSTARAHTTTDANGPWALDLSHGDRLAEVLRPVPGEYCAVVVHLSGASFAAPAMTLVGEVAGEARSEGWEQPFDLEIPFPQPLAFESVGDGLEVVVLIDQRRLFDTEGSLAERVAAATTVLP

pLDDT: mean 71.7, std 14.96, range [39.22, 90.75]

Radius of gyration: 22.51 Å; chains: 1; bounding box: 44×31×86 Å

Secondary structure (DSSP, 8-state):
--HHHHHHHHHHHHHHHHHH-------EEEEEEEE--SS-EE-TTS-EEEEEE-EEEEEEEEEEEP---TTS-S-S--EEE----BTTBSEEEETTTT-EEEEEE-PPSEEEEEEEEEE-TTTTSS-EEEESSS-----------S-EEEEEEEEEEEEE-STT----EEEEEEHHHHHHS-S-HHHHHHHHEEEE-

Foldseek 3Di:
DPPVVVVVVVVVVVVVVVVPPPPPFAKAKEKEKADADDPFAQFQVRFTKAWPWFKWFFQWKWFAADPPDPPPPPDDDIQIDGPPDDVPDTDIDTNNVTDMDMDITGGDFHKTFWMKTKTAQQGQQDTDMDTPDPDPDGDDRPRRRGIDIQIATDPDIDGDHDHDPRHYKYKYQYVNQCRNDDDDSNVSRNRRIDIDD